Protein AF-0000000078825508 (afdb_homodimer)

Nearest PDB structures (foldseek):
  8xdj-assembly1_C  TM=9.439E-01  e=3.293E-08  Legionella pneumophila
  8xeh-assembly1_D  TM=9.319E-01  e=1.078E-07  Legionella pneumophila
  7bxo-assembly1_C  TM=8.044E-01  e=1.346E-03  Shewanella oneidensis MR-1
  7aer-assembly1_B  TM=7.945E-01  e=1.417E-03  Shewanella oneidensis MR-1
  6h2e-assembly1_P-2  TM=2.036E-01  e=2.138E+00  Aeromonas hydrophila subsp. hydrophila AL09-71

Structure (mmCIF, N/CA/C/O backbone):
data_AF-0000000078825508-model_v1
#
loop_
_entity.id
_entity.type
_entity.pdbx_description
1 polymer Nucleotidyltransferase
#
loop_
_atom_site.group_PDB
_atom_site.id
_atom_site.type_symbol
_atom_site.label_atom_id
_atom_site.label_alt_id
_atom_site.label_comp_id
_atom_site.label_asym_id
_atom_site.label_entity_id
_atom_site.label_seq_id
_atom_site.pdbx_PDB_ins_code
_atom_site.Cartn_x
_atom_site.Cartn_y
_atom_site.Cartn_z
_atom_site.occupancy
_atom_site.B_iso_or_equiv
_atom_site.auth_seq_id
_atom_site.auth_comp_id
_atom_site.auth_asym_id
_atom_site.auth_atom_id
_atom_site.pdbx_PDB_model_num
ATOM 1 N N . MET A 1 1 ? -8.156 -14.93 -24.047 1 60.56 1 MET A N 1
ATOM 2 C CA . MET A 1 1 ? -6.758 -15.312 -24.203 1 60.56 1 MET A CA 1
ATOM 3 C C . MET A 1 1 ? -5.84 -14.117 -23.969 1 60.56 1 MET A C 1
ATOM 5 O O . MET A 1 1 ? -4.887 -14.211 -23.188 1 60.56 1 MET A O 1
ATOM 9 N N . LYS A 1 2 ? -6.172 -12.938 -24.594 1 74.38 2 LYS A N 1
ATOM 10 C CA . LYS A 1 2 ? -5.297 -11.773 -24.656 1 74.38 2 LYS A CA 1
ATOM 11 C C . LYS A 1 2 ? -5.191 -11.094 -23.297 1 74.38 2 LYS A C 1
ATOM 13 O O . LYS A 1 2 ? -4.098 -10.742 -22.859 1 74.38 2 LYS A O 1
ATOM 18 N N . ARG A 1 3 ? -6.133 -11.227 -22.547 1 84.75 3 ARG A N 1
ATOM 19 C CA . ARG A 1 3 ? -6.164 -10.523 -21.266 1 84.75 3 ARG A CA 1
ATOM 20 C C . ARG A 1 3 ? -5.402 -11.297 -20.203 1 84.75 3 ARG A C 1
ATOM 22 O O . ARG A 1 3 ? -4.676 -10.703 -19.391 1 84.75 3 ARG A O 1
ATOM 29 N N . LEU A 1 4 ? -5.52 -12.531 -20.281 1 88.12 4 LEU A N 1
ATOM 30 C CA . LEU A 1 4 ? -4.828 -13.398 -19.328 1 88.12 4 LEU A CA 1
ATOM 31 C C . LEU A 1 4 ? -3.316 -13.32 -19.516 1 88.12 4 LEU A C 1
ATOM 33 O O . LEU A 1 4 ? -2.564 -13.242 -18.547 1 88.12 4 LEU A O 1
ATOM 37 N N . ASP A 1 5 ? -2.879 -13.289 -20.75 1 90.12 5 ASP A N 1
ATOM 38 C CA . ASP A 1 5 ? -1.454 -13.195 -21.062 1 90.12 5 ASP A CA 1
ATOM 39 C C . ASP A 1 5 ? -0.855 -11.914 -20.5 1 90.12 5 ASP A C 1
ATOM 41 O O . ASP A 1 5 ? 0.255 -11.922 -19.953 1 90.12 5 ASP A O 1
ATOM 45 N N . GLN A 1 6 ? -1.607 -10.891 -20.609 1 91.12 6 GLN A N 1
ATOM 46 C CA . GLN A 1 6 ? -1.149 -9.602 -20.094 1 91.12 6 GLN A CA 1
ATOM 47 C C . GLN A 1 6 ? -1.052 -9.633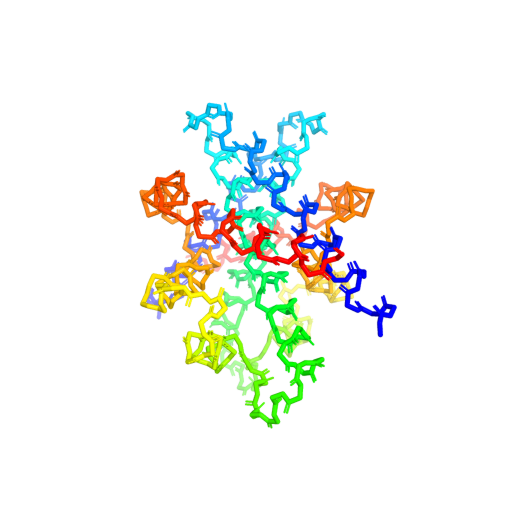 -18.578 1 91.12 6 GLN A C 1
ATOM 49 O O . GLN A 1 6 ? -0.094 -9.109 -18 1 91.12 6 GLN A O 1
ATOM 54 N N . ARG A 1 7 ? -2.037 -10.25 -17.969 1 91.5 7 ARG A N 1
ATOM 55 C CA . ARG A 1 7 ? -2.033 -10.336 -16.516 1 91.5 7 ARG A CA 1
ATOM 56 C C . ARG A 1 7 ? -0.894 -11.219 -16.016 1 91.5 7 ARG A C 1
ATOM 58 O O . ARG A 1 7 ? -0.29 -10.938 -14.984 1 91.5 7 ARG A O 1
ATOM 65 N N . ILE A 1 8 ? -0.636 -12.227 -16.812 1 94.38 8 ILE A N 1
ATOM 66 C CA . ILE A 1 8 ? 0.479 -13.102 -16.469 1 94.38 8 ILE A CA 1
ATOM 67 C C . ILE A 1 8 ? 1.793 -12.336 -16.562 1 94.38 8 ILE A C 1
ATOM 69 O O . ILE A 1 8 ? 2.65 -12.438 -15.688 1 94.38 8 ILE A O 1
ATOM 73 N N . TYR A 1 9 ? 1.856 -11.609 -17.562 1 92.81 9 TYR A N 1
ATOM 74 C CA . TYR A 1 9 ? 3.049 -10.789 -17.75 1 92.81 9 TYR A CA 1
ATOM 75 C C . TYR A 1 9 ? 3.217 -9.805 -16.594 1 92.81 9 TYR A C 1
ATOM 77 O O . TYR A 1 9 ? 4.316 -9.656 -16.047 1 92.81 9 TYR A O 1
ATOM 85 N N . ASP A 1 10 ? 2.174 -9.172 -16.188 1 91 10 ASP A N 1
ATOM 86 C CA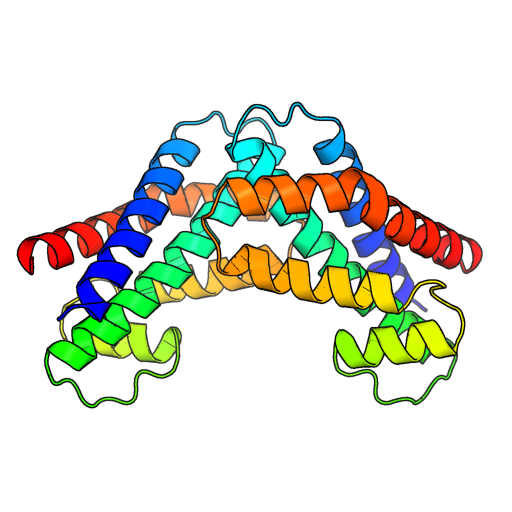 . ASP A 1 10 ? 2.217 -8.219 -15.086 1 91 10 ASP A CA 1
ATOM 87 C C . ASP A 1 10 ? 2.645 -8.906 -13.789 1 91 10 ASP A C 1
ATOM 89 O O . ASP A 1 10 ? 3.469 -8.367 -13.047 1 91 10 ASP A O 1
ATOM 93 N N . PHE A 1 11 ? 2.127 -10.023 -13.57 1 95.12 11 PHE A N 1
ATOM 94 C CA . PHE A 1 11 ? 2.463 -10.773 -12.367 1 95.12 11 PHE A CA 1
ATOM 95 C C . PHE A 1 11 ? 3.926 -11.195 -12.383 1 95.12 11 PHE A C 1
ATOM 97 O O . PHE A 1 11 ? 4.648 -11 -11.406 1 95.12 11 PHE A O 1
ATOM 104 N N . THR A 1 12 ? 4.348 -11.711 -13.492 1 95.31 12 THR A N 1
ATOM 105 C CA . THR A 1 12 ? 5.715 -12.203 -13.586 1 95.31 12 THR A CA 1
ATOM 106 C C . THR A 1 12 ? 6.719 -11.062 -13.469 1 95.31 12 THR A C 1
ATOM 108 O O . THR A 1 12 ? 7.793 -11.234 -12.891 1 95.31 12 THR A O 1
ATOM 111 N N . ASN A 1 13 ? 6.359 -10.008 -14.047 1 93.44 13 ASN A N 1
ATOM 112 C CA . ASN A 1 13 ? 7.215 -8.836 -13.906 1 93.44 13 ASN A CA 1
ATOM 113 C C . ASN A 1 13 ? 7.289 -8.375 -12.453 1 93.44 13 ASN A C 1
ATOM 115 O O . ASN A 1 13 ? 8.375 -8.055 -11.953 1 93.44 13 ASN A O 1
ATOM 119 N N . ALA A 1 14 ? 6.168 -8.281 -11.805 1 94.5 14 ALA A N 1
ATOM 120 C CA . ALA A 1 14 ? 6.125 -7.906 -10.391 1 94.5 14 ALA A CA 1
ATOM 121 C C . ALA A 1 14 ? 6.953 -8.875 -9.547 1 94.5 14 ALA A C 1
ATOM 123 O O . ALA A 1 14 ? 7.707 -8.445 -8.672 1 94.5 14 ALA A O 1
ATOM 124 N N . LEU A 1 15 ? 6.812 -10.117 -9.859 1 96.88 15 LEU A N 1
ATOM 125 C CA . LEU A 1 15 ? 7.531 -11.148 -9.125 1 96.88 15 LEU A CA 1
ATOM 126 C C . LEU A 1 15 ? 9.039 -11.008 -9.32 1 96.88 15 LEU A C 1
ATOM 128 O O . LEU A 1 15 ? 9.812 -11.156 -8.375 1 96.88 15 LEU A O 1
ATOM 132 N N . SER A 1 16 ? 9.438 -10.742 -10.531 1 96.19 16 SER A N 1
ATOM 133 C CA . SER A 1 16 ? 10.852 -10.562 -10.828 1 96.19 16 SER A CA 1
ATOM 134 C C . SER A 1 16 ? 11.438 -9.398 -10.031 1 96.19 16 SER A C 1
ATOM 136 O O . SER A 1 16 ? 12.539 -9.508 -9.492 1 96.19 16 SER A O 1
ATOM 138 N N . ARG A 1 17 ? 10.719 -8.383 -9.914 1 93.81 17 ARG A N 1
ATOM 139 C CA . ARG A 1 17 ? 11.172 -7.211 -9.164 1 93.81 17 ARG A CA 1
ATOM 140 C C . ARG A 1 17 ? 11.25 -7.512 -7.676 1 93.81 17 ARG A C 1
ATOM 142 O O . ARG A 1 17 ? 12.133 -7.008 -6.98 1 93.81 17 ARG A O 1
ATOM 149 N N . LEU A 1 18 ? 10.312 -8.273 -7.207 1 96.44 18 LEU A N 1
ATOM 150 C CA . LEU A 1 18 ? 10.352 -8.68 -5.805 1 96.44 18 LEU A CA 1
ATOM 151 C C . LEU A 1 18 ? 11.57 -9.547 -5.523 1 96.44 18 LEU A C 1
ATOM 153 O O . LEU A 1 18 ? 12.258 -9.344 -4.52 1 96.44 18 LEU A O 1
ATOM 157 N N . ARG A 1 19 ? 11.82 -10.461 -6.441 1 97.25 19 ARG A N 1
ATOM 158 C CA . ARG A 1 19 ? 12.992 -11.32 -6.297 1 97.25 19 ARG A CA 1
ATOM 159 C C . ARG A 1 19 ? 14.273 -10.484 -6.23 1 97.25 19 ARG A C 1
ATOM 161 O O . ARG A 1 19 ? 15.141 -10.742 -5.398 1 97.25 19 ARG A O 1
ATOM 168 N N . GLU A 1 20 ? 14.328 -9.516 -7.062 1 95.31 20 GLU A N 1
ATOM 169 C CA . GLU A 1 20 ? 15.477 -8.617 -7.082 1 95.31 20 GLU A CA 1
ATOM 170 C C . GLU A 1 20 ? 15.625 -7.879 -5.75 1 95.31 20 GLU A C 1
ATOM 172 O O . GLU A 1 20 ? 16.734 -7.738 -5.234 1 95.31 20 GLU A O 1
ATOM 177 N N . ALA A 1 21 ? 14.578 -7.418 -5.246 1 94.94 21 ALA A N 1
ATOM 178 C CA . ALA A 1 21 ? 14.578 -6.66 -3.996 1 94.94 21 ALA A CA 1
ATOM 179 C C . ALA A 1 21 ? 15.039 -7.531 -2.83 1 94.94 21 ALA A C 1
ATOM 181 O O . ALA A 1 21 ? 15.727 -7.051 -1.924 1 94.94 21 ALA A O 1
ATOM 182 N N . LEU A 1 22 ? 14.672 -8.773 -2.855 1 96.06 22 LEU A N 1
ATOM 183 C CA . LEU A 1 22 ? 14.969 -9.672 -1.748 1 96.06 22 LEU A CA 1
ATOM 184 C C . LEU A 1 22 ? 16.453 -10.023 -1.715 1 96.06 22 LEU A C 1
ATOM 186 O O . LEU A 1 22 ? 16.938 -10.555 -0.718 1 96.06 22 LEU A O 1
ATOM 190 N N . GLU A 1 23 ? 17.156 -9.688 -2.766 1 93.94 23 GLU A N 1
ATOM 191 C CA . GLU A 1 23 ? 18.594 -9.938 -2.824 1 93.94 23 GLU A CA 1
ATOM 192 C C . GLU A 1 23 ? 19.375 -8.789 -2.191 1 93.94 23 GLU A C 1
ATOM 194 O O . GLU A 1 23 ? 20.578 -8.898 -1.963 1 93.94 23 GLU A O 1
ATOM 199 N N . LYS A 1 24 ? 18.672 -7.719 -1.929 1 89.94 24 LYS A N 1
ATOM 200 C CA . LYS A 1 24 ? 19.344 -6.547 -1.369 1 89.94 24 LYS A CA 1
ATOM 201 C C . LYS A 1 24 ? 19.562 -6.703 0.133 1 89.94 24 LYS A C 1
ATOM 203 O O . LYS A 1 24 ? 18.969 -7.586 0.763 1 89.94 24 LYS A O 1
ATOM 208 N N . ASP A 1 25 ? 20.453 -5.801 0.638 1 83.94 25 ASP A N 1
ATOM 209 C CA . ASP A 1 25 ? 20.75 -5.793 2.068 1 83.94 25 ASP A CA 1
ATOM 210 C C . ASP A 1 25 ? 19.625 -5.105 2.852 1 83.94 25 ASP A C 1
ATOM 212 O O . ASP A 1 25 ? 19.344 -3.926 2.633 1 83.94 25 ASP A O 1
ATOM 216 N N . ILE A 1 26 ? 19.141 -5.863 3.775 1 81.19 26 ILE A N 1
ATOM 217 C CA . ILE A 1 26 ? 17.984 -5.375 4.52 1 81.19 26 ILE A CA 1
ATOM 218 C C . ILE A 1 26 ? 18.453 -4.633 5.77 1 81.19 26 ILE A C 1
ATOM 220 O O . ILE A 1 26 ? 17.75 -4.629 6.789 1 81.19 26 ILE A O 1
ATOM 224 N N . THR A 1 27 ? 19.578 -4.035 5.66 1 82.19 27 THR A N 1
ATOM 225 C CA . THR A 1 27 ? 20.094 -3.277 6.797 1 82.19 27 THR A CA 1
ATOM 226 C C . THR A 1 27 ? 19.531 -1.859 6.793 1 82.19 27 THR A C 1
ATOM 228 O O . THR A 1 27 ? 19.453 -1.212 7.84 1 82.19 27 THR A O 1
ATOM 231 N N . ASP A 1 28 ? 19.125 -1.438 5.602 1 84.5 28 ASP A N 1
ATOM 232 C CA . ASP A 1 28 ? 18.531 -0.113 5.469 1 84.5 28 ASP A CA 1
ATOM 233 C C . ASP A 1 28 ? 17 -0.191 5.504 1 84.5 28 ASP A C 1
ATOM 235 O O . ASP A 1 28 ? 16.391 -0.918 4.715 1 84.5 28 ASP A O 1
ATOM 239 N N . ASP A 1 29 ? 16.469 0.62 6.309 1 89.88 29 ASP A N 1
ATOM 240 C CA . ASP A 1 29 ? 15.031 0.575 6.539 1 89.88 29 ASP A CA 1
ATOM 241 C C . ASP A 1 29 ? 14.258 0.922 5.266 1 89.88 29 ASP A C 1
ATOM 243 O O . ASP A 1 29 ? 13.156 0.417 5.043 1 89.88 29 ASP A O 1
ATOM 247 N N . ILE A 1 30 ? 14.883 1.734 4.43 1 91.69 30 ILE A N 1
ATOM 248 C CA . ILE A 1 30 ? 14.195 2.125 3.207 1 91.69 30 ILE A CA 1
ATOM 249 C C . ILE A 1 30 ? 14.094 0.928 2.266 1 91.69 30 ILE A C 1
ATOM 251 O O . ILE A 1 30 ? 13.133 0.812 1.499 1 91.69 30 ILE A O 1
ATOM 255 N N . ILE A 1 31 ? 15.086 0.062 2.346 1 93.06 31 ILE A N 1
ATOM 256 C CA . ILE A 1 31 ? 15.062 -1.146 1.526 1 93.06 31 ILE A CA 1
ATOM 257 C C . ILE A 1 31 ? 13.93 -2.062 1.992 1 93.06 31 ILE A C 1
ATOM 259 O O . ILE A 1 31 ? 13.234 -2.662 1.173 1 93.06 31 ILE A O 1
ATOM 263 N N . ILE A 1 32 ? 13.742 -2.076 3.309 1 93.69 32 ILE A N 1
ATOM 264 C CA . ILE A 1 32 ? 12.648 -2.85 3.881 1 93.69 32 ILE A CA 1
ATOM 265 C C . ILE A 1 32 ? 11.312 -2.334 3.34 1 93.69 32 ILE A C 1
ATOM 267 O O . ILE A 1 32 ? 10.477 -3.117 2.881 1 93.69 32 ILE A O 1
ATOM 271 N N . ASP A 1 33 ? 11.203 -1.072 3.303 1 93.5 33 ASP A N 1
ATOM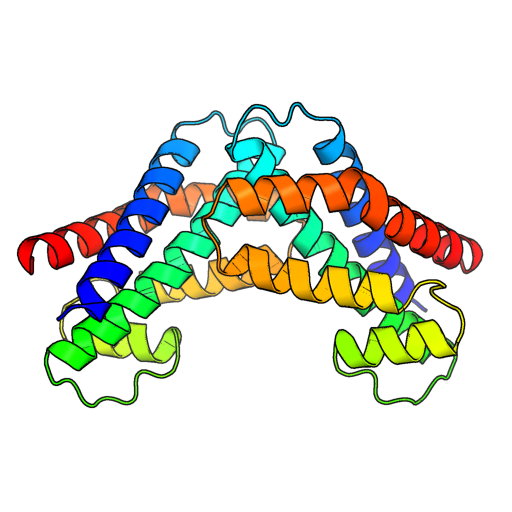 272 C CA . ASP A 1 33 ? 9.977 -0.461 2.797 1 93.5 33 ASP A CA 1
ATOM 273 C C . ASP A 1 33 ? 9.789 -0.755 1.31 1 93.5 33 ASP A C 1
ATOM 275 O O . ASP A 1 33 ? 8.672 -0.971 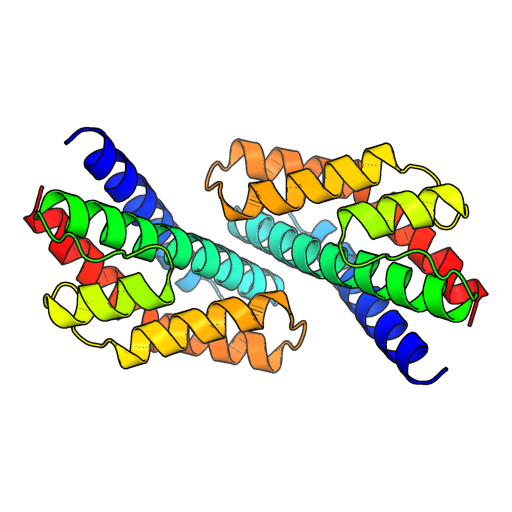0.852 1 93.5 33 ASP A O 1
ATOM 279 N N . GLY A 1 34 ? 10.898 -0.713 0.64 1 93.38 34 GLY A N 1
ATOM 280 C CA . GLY A 1 34 ? 10.844 -1.037 -0.776 1 93.38 34 GLY A CA 1
ATOM 281 C C . GLY A 1 34 ? 10.406 -2.465 -1.044 1 93.38 34 GLY A C 1
ATOM 282 O O . GLY A 1 34 ? 9.617 -2.717 -1.957 1 93.38 34 GLY A O 1
ATOM 283 N N . ILE A 1 35 ? 10.922 -3.367 -0.252 1 95.06 35 ILE A N 1
ATOM 284 C CA . ILE A 1 35 ? 10.547 -4.77 -0.386 1 95.06 35 ILE A CA 1
ATOM 285 C C . ILE A 1 35 ? 9.062 -4.941 -0.103 1 95.06 35 ILE A C 1
ATOM 287 O O . ILE A 1 35 ? 8.359 -5.648 -0.832 1 95.06 35 ILE A O 1
ATOM 291 N N . ILE A 1 36 ? 8.609 -4.305 0.889 1 93.75 36 ILE A N 1
ATOM 292 C CA . ILE A 1 36 ? 7.199 -4.387 1.257 1 93.75 36 ILE A CA 1
ATOM 293 C C . ILE A 1 36 ? 6.336 -3.848 0.118 1 93.75 36 ILE A C 1
ATOM 295 O O . ILE A 1 36 ? 5.328 -4.457 -0.249 1 93.75 36 ILE A O 1
ATOM 299 N N . GLN A 1 37 ? 6.723 -2.795 -0.482 1 92.69 37 GLN A N 1
ATOM 300 C CA . GLN A 1 37 ? 5.988 -2.227 -1.606 1 92.69 37 GLN A CA 1
ATOM 301 C C . GLN A 1 37 ? 5.906 -3.213 -2.768 1 92.69 37 GLN A C 1
ATOM 303 O O . GLN A 1 37 ? 4.84 -3.414 -3.348 1 92.69 37 GLN A O 1
ATOM 308 N N . ARG A 1 38 ? 6.973 -3.814 -3.09 1 94.31 38 ARG A N 1
ATOM 309 C CA . ARG A 1 38 ? 7 -4.789 -4.176 1 94.31 38 ARG A CA 1
ATOM 310 C C . ARG A 1 38 ? 6.16 -6.012 -3.836 1 94.31 38 ARG A C 1
ATOM 312 O O . ARG A 1 38 ? 5.516 -6.594 -4.715 1 94.31 38 ARG A O 1
ATOM 319 N N . PHE A 1 39 ? 6.238 -6.359 -2.6 1 95.5 39 PHE A N 1
ATOM 320 C CA . PHE A 1 39 ? 5.414 -7.469 -2.143 1 95.5 39 PHE A CA 1
ATOM 321 C C . PHE A 1 39 ? 3.932 -7.156 -2.32 1 95.5 39 PHE A C 1
ATOM 323 O O . PHE A 1 39 ? 3.172 -7.988 -2.824 1 95.5 39 PHE A O 1
ATOM 330 N N . GLU A 1 40 ? 3.551 -6.004 -1.898 1 93.12 40 GLU A N 1
ATOM 331 C CA . GLU A 1 40 ? 2.152 -5.605 -2.033 1 93.12 40 GLU A CA 1
ATOM 332 C C . GLU A 1 40 ? 1.7 -5.668 -3.49 1 93.12 40 GLU A C 1
ATOM 334 O O . GLU A 1 40 ? 0.625 -6.191 -3.789 1 93.12 40 GLU A O 1
ATOM 339 N N . PHE A 1 41 ? 2.504 -5.16 -4.348 1 92.88 41 PHE A N 1
ATOM 340 C CA . PHE A 1 41 ? 2.193 -5.164 -5.773 1 92.88 41 PHE A CA 1
ATOM 341 C C . PHE A 1 41 ? 2.109 -6.59 -6.305 1 92.88 41 PHE A C 1
ATOM 343 O O . PHE A 1 41 ? 1.209 -6.918 -7.082 1 92.88 41 PHE A O 1
ATOM 350 N N . THR A 1 42 ? 3.051 -7.379 -5.945 1 95.81 42 THR A N 1
ATOM 351 C CA . THR A 1 42 ? 3.1 -8.758 -6.422 1 95.81 42 THR A CA 1
ATOM 352 C C . THR A 1 42 ? 1.865 -9.531 -5.969 1 95.81 42 THR A C 1
ATOM 354 O O . THR A 1 42 ? 1.266 -10.266 -6.754 1 95.81 42 THR A O 1
ATOM 357 N N . PHE A 1 43 ? 1.509 -9.305 -4.699 1 96.12 43 PHE A N 1
ATOM 358 C CA . PHE A 1 43 ? 0.314 -9.969 -4.188 1 96.12 43 PHE A CA 1
ATOM 359 C C . PHE A 1 43 ? -0.918 -9.539 -4.977 1 96.12 43 PHE A C 1
ATOM 361 O O . PHE A 1 43 ? -1.741 -10.375 -5.352 1 96.12 43 PHE A O 1
ATOM 368 N N . GLU A 1 44 ? -1.021 -8.273 -5.238 1 93.31 44 GLU A N 1
ATOM 369 C CA . GLU A 1 44 ? -2.15 -7.742 -5.992 1 93.31 44 GLU A CA 1
ATOM 370 C C . GLU A 1 44 ? -2.244 -8.383 -7.375 1 93.31 44 GLU A C 1
ATOM 372 O O . GLU A 1 44 ? -3.326 -8.781 -7.809 1 93.31 44 GLU A O 1
ATOM 377 N N . GLN A 1 45 ? -1.171 -8.484 -8.016 1 94 45 GLN A N 1
ATOM 378 C CA . GLN A 1 45 ? -1.156 -9.078 -9.344 1 94 45 GLN A CA 1
ATOM 379 C C . GLN A 1 45 ? -1.416 -10.578 -9.281 1 94 45 GLN A C 1
ATOM 381 O O . GLN A 1 45 ? -2.037 -11.148 -10.188 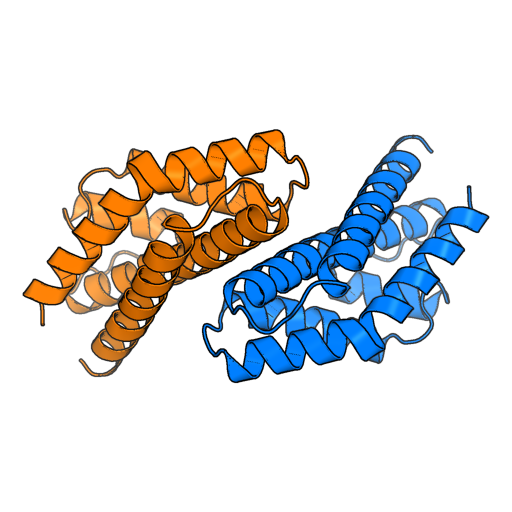1 94 45 GLN A O 1
ATOM 386 N N . SER A 1 46 ? -0.957 -11.188 -8.219 1 96.5 46 SER A N 1
ATOM 387 C CA . SER A 1 46 ? -1.066 -12.641 -8.125 1 96.5 46 SER A CA 1
ATOM 388 C C . SER A 1 46 ? -2.521 -13.078 -8 1 96.5 46 SER A C 1
ATOM 390 O O . SER A 1 46 ? -2.959 -14.008 -8.688 1 96.5 46 SER A O 1
ATOM 392 N N . TRP A 1 47 ? -3.283 -12.414 -7.113 1 95.44 47 TRP A N 1
ATOM 393 C CA . TRP A 1 47 ? -4.664 -12.875 -6.977 1 95.44 47 TRP A CA 1
ATOM 394 C C . TRP A 1 47 ? -5.488 -12.484 -8.203 1 95.44 47 TRP A C 1
ATOM 396 O O . TRP A 1 47 ? -6.43 -13.188 -8.57 1 95.44 47 TRP A O 1
ATOM 406 N N . LYS A 1 48 ? -5.141 -11.406 -8.867 1 93.69 48 LYS A N 1
ATOM 407 C CA . LYS A 1 48 ? -5.848 -10.992 -10.078 1 93.69 48 LYS A CA 1
ATOM 408 C C . LYS A 1 48 ? -5.613 -11.984 -11.219 1 93.69 48 LYS A C 1
ATOM 410 O O . LYS A 1 48 ? -6.539 -12.312 -11.961 1 93.69 48 LYS A O 1
ATOM 415 N N . VAL A 1 49 ? -4.375 -12.383 -11.352 1 94.69 49 VAL A N 1
ATOM 416 C CA . VAL A 1 49 ? -4.09 -13.359 -12.398 1 94.69 49 VAL A CA 1
ATOM 417 C C . VAL A 1 49 ? -4.766 -14.688 -12.07 1 94.69 49 VAL A C 1
ATOM 419 O O . VAL A 1 49 ? -5.273 -15.375 -12.961 1 94.69 49 VAL A O 1
ATOM 422 N N . MET A 1 50 ? -4.758 -15.094 -10.781 1 95.25 50 MET A N 1
ATOM 423 C CA . MET A 1 50 ? -5.461 -16.312 -10.375 1 95.25 50 MET A CA 1
ATOM 424 C C . MET A 1 50 ? -6.934 -16.234 -10.766 1 95.25 50 MET A C 1
ATOM 426 O O . MET A 1 50 ? -7.488 -17.203 -11.289 1 95.25 50 MET A O 1
ATOM 430 N N . LYS A 1 51 ? -7.504 -15.094 -10.43 1 94.06 51 LYS A N 1
ATOM 431 C CA . LYS A 1 51 ? -8.914 -14.898 -10.734 1 94.06 51 LYS A CA 1
ATOM 432 C C . LYS A 1 51 ? -9.188 -15.07 -12.227 1 94.06 51 LYS A C 1
ATOM 434 O O . LYS A 1 51 ? -10.109 -15.789 -12.617 1 94.06 51 LYS A O 1
ATOM 439 N N . LEU A 1 52 ? -8.438 -14.398 -13.031 1 92.38 52 LEU A N 1
ATOM 440 C CA . LEU A 1 52 ? -8.617 -14.461 -14.477 1 92.38 52 LEU A CA 1
ATOM 441 C C . LEU A 1 52 ? -8.375 -15.875 -14.984 1 92.38 52 LEU A C 1
ATOM 443 O O . LEU A 1 52 ? -9.062 -16.344 -15.898 1 92.38 52 LEU A O 1
ATOM 447 N N . TYR A 1 53 ? -7.316 -16.5 -14.508 1 93 53 TYR A N 1
ATOM 448 C CA . TYR A 1 53 ? -7.004 -17.875 -14.883 1 93 53 TYR A CA 1
ATOM 449 C C . TYR A 1 53 ? -8.18 -18.797 -14.586 1 93 53 TYR A C 1
ATOM 451 O O . TYR A 1 53 ? -8.555 -19.625 -15.422 1 93 53 TYR A O 1
ATOM 459 N N . LEU A 1 54 ? -8.75 -18.672 -13.406 1 93.44 54 LEU A N 1
ATOM 460 C CA . LEU A 1 54 ? -9.891 -19.484 -13 1 93.44 54 LEU A CA 1
ATOM 461 C C . LEU A 1 54 ? -11.078 -19.266 -13.93 1 93.44 54 LEU A C 1
ATOM 463 O O . LEU A 1 54 ? -11.742 -20.219 -14.344 1 93.44 54 LEU A O 1
ATOM 467 N N . GLU A 1 55 ? -11.32 -18.016 -14.219 1 91 55 GLU A N 1
ATOM 468 C CA . GLU A 1 55 ? -12.391 -17.688 -15.156 1 91 55 GLU A CA 1
ATOM 469 C C . GLU A 1 55 ? -12.164 -18.344 -16.5 1 91 55 GLU A C 1
ATOM 471 O O . GLU A 1 55 ? -13.102 -18.859 -17.125 1 91 55 GLU A O 1
ATOM 476 N N . ASP A 1 56 ? -10.961 -18.266 -16.922 1 89.19 56 ASP A N 1
ATOM 477 C CA . ASP A 1 56 ? -10.578 -18.859 -18.203 1 89.19 56 ASP A CA 1
ATOM 478 C C . ASP A 1 56 ? -10.789 -20.375 -18.188 1 89.19 56 ASP A C 1
ATOM 480 O O . ASP A 1 56 ? -11.047 -20.984 -19.234 1 89.19 56 ASP A O 1
ATOM 484 N N . GLN A 1 57 ? -10.672 -20.969 -17.078 1 89.12 57 GLN A N 1
ATOM 485 C CA . GLN A 1 57 ? -10.844 -22.406 -16.938 1 89.12 57 GLN A CA 1
ATOM 486 C C . GLN A 1 57 ? -12.312 -22.766 -16.734 1 89.12 57 GLN A C 1
ATOM 488 O O . GLN A 1 57 ? -12.648 -23.938 -16.562 1 89.12 57 GLN A O 1
ATOM 493 N N . GLY A 1 58 ? -13.148 -21.766 -16.688 1 89.19 58 GLY A N 1
ATOM 494 C CA . GLY A 1 58 ? -14.578 -22.016 -16.641 1 89.19 58 GLY A CA 1
ATOM 495 C C . GLY A 1 58 ? -15.109 -22.094 -15.219 1 89.19 58 GLY A C 1
ATOM 496 O O . GLY A 1 58 ? -16.219 -22.594 -14.992 1 89.19 58 GLY A O 1
ATOM 497 N N . VAL A 1 59 ? -14.219 -21.734 -14.312 1 86.19 59 VAL A N 1
ATOM 498 C CA . VAL A 1 59 ? -14.672 -21.719 -12.922 1 86.19 59 VAL A CA 1
ATOM 499 C C . VAL A 1 59 ? -15.523 -20.484 -12.672 1 86.19 59 VAL A C 1
ATOM 501 O O . VAL A 1 59 ? -15.07 -19.344 -12.852 1 86.19 59 VAL A O 1
ATOM 504 N N . LEU A 1 60 ? -16.875 -20.672 -12.453 1 71.19 60 LEU A N 1
ATOM 505 C CA . LEU A 1 60 ? -17.875 -19.625 -12.328 1 71.19 60 LEU A CA 1
ATOM 506 C C . LEU A 1 60 ? -17.953 -19.125 -10.898 1 71.19 60 LEU A C 1
ATOM 508 O O . LEU A 1 60 ? -18.797 -18.266 -10.586 1 71.19 60 LEU A O 1
ATOM 512 N N . ASP A 1 61 ? -17.125 -19.594 -10.117 1 64.69 61 ASP A N 1
ATOM 513 C CA . ASP A 1 61 ? -17.234 -19.172 -8.719 1 64.69 61 ASP A CA 1
ATOM 514 C C . ASP A 1 61 ? -16.953 -17.688 -8.57 1 64.69 61 ASP A C 1
ATOM 516 O O . ASP A 1 61 ? -16.141 -17.125 -9.32 1 64.69 61 ASP A O 1
ATOM 520 N N . GLU A 1 62 ? -17.812 -17.094 -7.801 1 68.62 62 GLU A N 1
ATOM 521 C CA . GLU A 1 62 ? -17.781 -15.633 -7.727 1 68.62 62 GLU A CA 1
ATOM 522 C C . GLU A 1 62 ? -16.531 -15.148 -7 1 68.62 62 GLU A C 1
ATOM 524 O O . GLU A 1 62 ? -16.516 -15.047 -5.77 1 68.62 62 GLU A O 1
ATOM 529 N N . ALA A 1 63 ? -15.352 -15.391 -7.605 1 73.06 63 ALA A N 1
ATOM 530 C CA . ALA A 1 63 ? -14.117 -14.781 -7.117 1 73.06 63 ALA A CA 1
ATOM 531 C C . ALA A 1 63 ? -14.078 -13.289 -7.422 1 73.06 63 ALA A C 1
ATOM 533 O O . ALA A 1 63 ? -13.703 -12.883 -8.523 1 73.06 63 ALA A O 1
ATOM 534 N N . LEU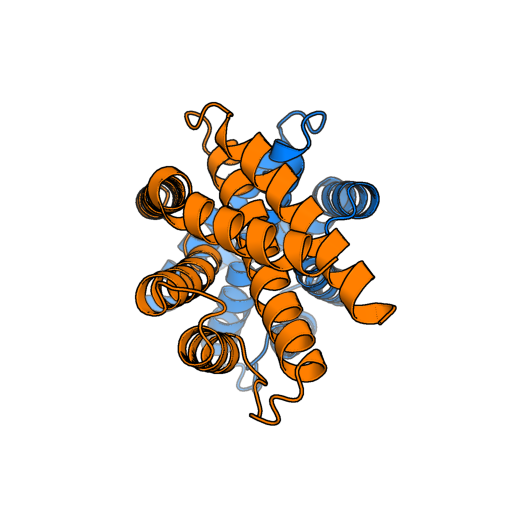 A 1 64 ? -14.539 -12.578 -6.383 1 81.56 64 LEU A N 1
ATOM 535 C CA . LEU A 1 64 ? -14.641 -11.141 -6.594 1 81.56 64 LEU A CA 1
ATOM 536 C C . LEU A 1 64 ? -13.625 -10.398 -5.73 1 81.56 64 LEU A C 1
ATOM 538 O O . LEU A 1 64 ? -13.312 -9.234 -5.996 1 81.56 64 LEU A O 1
ATOM 542 N N . SER A 1 65 ? -13.062 -11.234 -4.762 1 93.38 65 SER A N 1
ATOM 543 C CA . SER A 1 65 ? -12.125 -10.633 -3.816 1 93.38 65 SER A CA 1
ATOM 544 C C . SER A 1 65 ? -10.883 -11.508 -3.643 1 93.38 65 SER A C 1
ATOM 546 O O . SER A 1 65 ? -10.883 -12.68 -4.012 1 93.38 65 SER A O 1
ATOM 548 N N . PRO A 1 66 ? -9.828 -10.836 -3.127 1 95.44 66 PRO A N 1
ATOM 549 C CA . PRO A 1 66 ? -8.633 -11.633 -2.885 1 95.44 66 PRO A CA 1
ATOM 550 C C . PRO A 1 66 ? -8.906 -12.875 -2.041 1 95.44 66 PRO A C 1
ATOM 552 O O . PRO A 1 66 ? -8.477 -13.977 -2.393 1 95.44 66 PRO A O 1
ATOM 555 N N . ARG A 1 67 ? -9.641 -12.68 -1.06 1 95.38 67 ARG A N 1
ATOM 556 C CA . ARG A 1 67 ? -9.922 -13.781 -0.147 1 95.38 67 ARG A CA 1
ATOM 557 C C . ARG A 1 67 ? -10.688 -14.898 -0.852 1 95.38 67 ARG A C 1
ATOM 559 O O . ARG A 1 67 ? -10.32 -16.078 -0.75 1 95.38 67 ARG A O 1
ATOM 566 N N . SER A 1 68 ? -11.766 -14.531 -1.526 1 95.5 68 SER A N 1
ATOM 567 C CA . SER A 1 68 ? -12.57 -15.531 -2.229 1 95.5 68 SER A CA 1
ATOM 568 C C . SER A 1 68 ? -11.766 -16.203 -3.34 1 95.5 68 SER A C 1
ATOM 570 O O . SER A 1 68 ? -11.906 -17.406 -3.57 1 95.5 68 SER A O 1
ATOM 572 N N . THR A 1 69 ? -10.953 -15.453 -4.004 1 96.56 69 THR A N 1
ATOM 573 C CA . THR A 1 69 ? -10.125 -15.984 -5.082 1 96.56 69 THR A CA 1
ATOM 574 C C . THR A 1 69 ? -9.133 -17.016 -4.547 1 96.56 69 THR A C 1
ATOM 576 O O . THR A 1 69 ? -8.93 -18.062 -5.164 1 96.56 69 THR A O 1
ATOM 579 N N . ILE A 1 70 ? -8.547 -16.719 -3.408 1 96.88 70 ILE A N 1
ATOM 580 C CA . ILE A 1 70 ? -7.59 -17.641 -2.787 1 96.88 70 ILE A CA 1
ATOM 581 C C . ILE A 1 70 ? -8.281 -18.953 -2.443 1 96.88 70 ILE A C 1
ATOM 583 O O . ILE A 1 70 ? -7.746 -20.031 -2.709 1 96.88 70 ILE A O 1
ATOM 587 N N . LYS A 1 71 ? -9.422 -18.828 -1.916 1 95.81 71 LYS A N 1
ATOM 588 C CA . LYS A 1 71 ? -10.172 -20.016 -1.539 1 95.81 71 LYS A CA 1
ATOM 589 C C . LYS A 1 71 ? -10.469 -20.891 -2.758 1 95.81 71 LYS A C 1
ATOM 591 O O . LYS A 1 71 ? -10.273 -22.109 -2.723 1 95.81 71 LYS A O 1
ATOM 596 N N . VAL A 1 72 ? -10.961 -20.266 -3.768 1 95.81 72 VAL A N 1
ATOM 597 C CA . VAL A 1 72 ? -11.312 -20.984 -4.984 1 95.81 72 VAL A CA 1
ATOM 598 C C . VAL A 1 72 ? -10.055 -21.562 -5.629 1 95.81 72 VAL A C 1
ATOM 600 O O . VAL A 1 72 ? -10.062 -22.703 -6.109 1 95.81 72 VAL A O 1
ATOM 603 N N . ALA A 1 73 ? -9.008 -20.797 -5.66 1 96.31 73 ALA A N 1
ATOM 604 C CA . ALA A 1 73 ? -7.75 -21.25 -6.246 1 96.31 73 ALA A CA 1
ATOM 605 C C . ALA A 1 73 ? -7.211 -22.484 -5.516 1 96.31 73 ALA A C 1
ATOM 607 O O . ALA A 1 73 ? -6.66 -23.391 -6.137 1 96.31 73 ALA A O 1
ATOM 608 N N . PHE A 1 74 ? -7.34 -22.469 -4.203 1 96.12 74 PHE A N 1
ATOM 609 C CA . PHE A 1 74 ? -6.93 -23.609 -3.41 1 96.12 74 PHE A CA 1
ATOM 610 C C . PHE A 1 74 ? -7.785 -24.828 -3.746 1 96.12 74 PHE A C 1
ATOM 612 O O . PHE A 1 74 ? -7.266 -25.938 -3.926 1 96.12 74 PHE A O 1
ATOM 619 N N . LYS A 1 75 ? -9.047 -24.562 -3.828 1 94.31 75 LYS A N 1
ATOM 620 C CA . LYS A 1 75 ? -9.992 -25.625 -4.133 1 94.31 75 LYS A CA 1
ATOM 621 C C . LYS A 1 75 ? -9.664 -26.297 -5.465 1 94.31 75 LYS A C 1
ATOM 623 O O . LYS A 1 75 ? -9.789 -27.516 -5.602 1 94.31 75 LYS A O 1
ATOM 628 N N . HIS A 1 76 ? -9.219 -25.578 -6.418 1 93.81 76 HIS A N 1
ATOM 629 C CA . HIS A 1 76 ? -8.961 -26.094 -7.762 1 93.81 76 HIS A CA 1
ATOM 630 C C . HIS A 1 76 ? -7.488 -26.422 -7.961 1 93.81 76 HIS A C 1
ATOM 632 O O . HIS A 1 76 ? -7.035 -26.609 -9.094 1 93.81 76 HIS A O 1
ATOM 638 N N . LYS A 1 77 ? -6.723 -26.297 -6.918 1 94 77 LYS A N 1
ATOM 639 C CA . LYS A 1 77 ? -5.348 -26.781 -6.855 1 94 77 LYS A CA 1
ATOM 640 C C . LYS A 1 77 ? -4.418 -25.922 -7.699 1 94 77 LYS A C 1
ATOM 642 O O . LYS A 1 77 ? -3.457 -26.422 -8.289 1 94 77 LYS A O 1
ATOM 647 N N . ILE A 1 78 ? -4.848 -24.703 -7.844 1 93.88 78 ILE A N 1
ATOM 648 C CA . ILE A 1 78 ? -3.969 -23.734 -8.469 1 93.88 78 ILE A CA 1
ATOM 649 C C . ILE A 1 78 ? -2.844 -23.359 -7.512 1 93.88 78 ILE A C 1
ATOM 651 O O . ILE A 1 78 ? -1.703 -23.141 -7.934 1 93.88 78 ILE A O 1
ATOM 655 N N . ILE A 1 79 ? -3.246 -23.234 -6.289 1 96.62 79 ILE A N 1
ATOM 656 C CA . ILE A 1 79 ? -2.275 -23.078 -5.215 1 96.62 79 ILE A CA 1
ATOM 657 C C . ILE A 1 79 ? -2.408 -24.219 -4.219 1 96.62 79 ILE A C 1
ATOM 659 O O . ILE A 1 79 ? -3.482 -24.812 -4.078 1 96.62 79 ILE A O 1
ATOM 663 N N . SER A 1 80 ? -1.37 -24.5 -3.555 1 95.44 80 SER A N 1
ATOM 664 C CA . SER A 1 80 ? -1.358 -25.688 -2.711 1 95.44 80 SER A CA 1
ATOM 665 C C . SER A 1 80 ? -1.477 -25.312 -1.236 1 95.44 80 SER A C 1
ATOM 667 O O . SER A 1 80 ? -1.868 -26.156 -0.414 1 95.44 80 SER A O 1
ATOM 669 N N . ASN A 1 81 ? -1.125 -24.125 -0.853 1 97.19 81 ASN A N 1
ATOM 670 C CA . ASN A 1 81 ? -1.145 -23.703 0.544 1 97.19 81 ASN A CA 1
ATOM 671 C C . ASN A 1 81 ? -2.078 -22.531 0.762 1 97.19 81 ASN A C 1
ATOM 673 O O . ASN A 1 81 ? -1.62 -21.391 0.932 1 97.19 81 ASN A O 1
ATOM 677 N N . GLY A 1 82 ? -3.363 -22.828 0.814 1 96.31 82 GLY A N 1
ATOM 678 C CA . GLY A 1 82 ? -4.363 -21.781 0.985 1 96.31 82 GLY A CA 1
ATOM 679 C C . GLY A 1 82 ? -4.156 -20.953 2.238 1 96.31 82 GLY A C 1
ATOM 680 O O . GLY A 1 82 ? -4.309 -19.734 2.213 1 96.31 82 GLY A O 1
ATOM 681 N N . ASP A 1 83 ? -3.785 -21.609 3.307 1 97.5 83 ASP A N 1
ATOM 682 C CA . ASP A 1 83 ? -3.584 -20.922 4.582 1 97.5 83 ASP A CA 1
ATOM 683 C C . ASP A 1 83 ? -2.457 -19.906 4.48 1 97.5 83 ASP A C 1
ATOM 685 O O . ASP A 1 83 ? -2.574 -18.781 5 1 97.5 83 ASP A O 1
ATOM 689 N N . LEU A 1 84 ? -1.403 -20.266 3.861 1 98 84 LEU A N 1
ATOM 690 C CA . LEU A 1 84 ? -0.272 -19.359 3.713 1 98 84 LEU A CA 1
ATOM 691 C C . LEU A 1 84 ? -0.653 -18.156 2.871 1 98 84 LEU A C 1
ATOM 693 O O . LEU A 1 84 ? -0.209 -17.031 3.145 1 98 84 LEU A O 1
ATOM 697 N N . TRP A 1 85 ? -1.476 -18.359 1.883 1 98.19 85 TRP A N 1
ATOM 698 C CA . TRP A 1 85 ? -1.929 -17.266 1.037 1 98.19 85 TRP A CA 1
ATOM 699 C C . TRP A 1 85 ? -2.83 -16.312 1.817 1 98.19 85 TRP A C 1
ATOM 701 O O . TRP A 1 85 ? -2.787 -15.102 1.613 1 98.19 85 TRP A O 1
ATOM 711 N N . ILE A 1 86 ? -3.605 -16.922 2.682 1 97.69 86 ILE A N 1
ATOM 712 C CA . ILE A 1 86 ? -4.434 -16.078 3.543 1 97.69 86 ILE A CA 1
ATOM 713 C C . ILE A 1 86 ? -3.545 -15.273 4.484 1 97.69 86 ILE A C 1
ATOM 715 O O . ILE A 1 86 ? -3.781 -14.078 4.707 1 97.69 86 ILE A O 1
ATOM 719 N N . GLU A 1 87 ? -2.561 -15.883 5.016 1 97.12 87 GLU A N 1
ATOM 720 C CA . GLU A 1 87 ? -1.604 -15.172 5.863 1 97.12 87 GLU A CA 1
ATOM 721 C C . GLU A 1 87 ? -0.926 -14.039 5.102 1 97.12 87 GLU A C 1
ATOM 723 O O . GLU A 1 87 ? -0.735 -12.945 5.645 1 97.12 87 GLU A O 1
ATOM 728 N N . MET A 1 88 ? -0.594 -14.312 3.891 1 96.88 88 MET A N 1
ATOM 729 C CA . MET A 1 88 ? 0.014 -13.297 3.027 1 96.88 88 MET A CA 1
ATOM 730 C C . MET A 1 88 ? -0.916 -12.109 2.85 1 96.88 88 MET A C 1
ATOM 732 O O . MET A 1 88 ? -0.474 -10.953 2.898 1 96.88 88 MET A O 1
ATOM 736 N N . MET A 1 89 ? -2.133 -12.461 2.584 1 96.19 89 MET A N 1
ATOM 737 C CA . MET A 1 89 ? -3.141 -11.414 2.406 1 96.19 89 MET A CA 1
ATOM 738 C C . MET A 1 89 ? -3.246 -10.547 3.652 1 96.19 89 MET A C 1
ATOM 740 O O . MET A 1 89 ? -3.295 -9.32 3.555 1 96.19 89 MET A O 1
ATOM 744 N N . LEU A 1 90 ? -3.236 -11.172 4.785 1 94.44 90 LEU A N 1
ATOM 745 C CA . LEU A 1 90 ? -3.342 -10.438 6.047 1 94.44 90 LEU A CA 1
ATOM 746 C C . LEU A 1 90 ? -2.104 -9.586 6.281 1 94.44 90 LEU A C 1
ATOM 748 O O . LEU A 1 90 ? -2.211 -8.445 6.742 1 94.44 90 LEU A O 1
ATOM 752 N N . ASP A 1 91 ? -0.964 -10.117 5.973 1 94.19 91 ASP A N 1
ATOM 753 C CA . ASP A 1 91 ? 0.275 -9.359 6.117 1 94.19 91 ASP A CA 1
ATOM 754 C C . ASP A 1 91 ? 0.287 -8.141 5.191 1 94.19 91 ASP A C 1
ATOM 756 O O . ASP A 1 91 ? 0.738 -7.062 5.582 1 94.19 91 ASP A O 1
ATOM 760 N N . ARG A 1 92 ? -0.195 -8.359 4 1 91.88 92 ARG A N 1
ATOM 761 C CA . ARG A 1 92 ? -0.288 -7.25 3.055 1 91.88 92 ARG A CA 1
ATOM 762 C C . ARG A 1 92 ? -1.155 -6.125 3.611 1 91.88 92 ARG A C 1
ATOM 764 O O . ARG A 1 92 ? -0.819 -4.949 3.471 1 91.88 92 ARG A O 1
ATOM 771 N N . ASN A 1 93 ? -2.18 -6.477 4.281 1 85.88 93 ASN A N 1
ATOM 772 C CA . ASN A 1 93 ? -3.076 -5.488 4.875 1 85.88 93 ASN A CA 1
ATOM 773 C C . ASN A 1 93 ? -2.426 -4.785 6.062 1 85.88 93 ASN A C 1
ATOM 775 O O . ASN A 1 93 ? -2.695 -3.607 6.312 1 85.88 93 ASN A O 1
ATOM 779 N N . ARG A 1 94 ? -1.583 -5.48 6.746 1 84.56 94 ARG A N 1
ATOM 780 C CA . ARG A 1 94 ? -0.923 -4.957 7.934 1 84.56 94 ARG A CA 1
ATOM 781 C C . ARG A 1 94 ? 0.158 -3.947 7.562 1 84.56 94 ARG A C 1
ATOM 783 O O . ARG A 1 94 ? 0.417 -3 8.305 1 84.56 94 ARG A O 1
ATOM 790 N N . THR A 1 95 ? 0.846 -4.109 6.492 1 79.12 95 THR A N 1
ATOM 791 C CA . THR A 1 95 ? 1.924 -3.232 6.051 1 79.12 95 THR A CA 1
ATOM 792 C C . THR A 1 95 ? 1.396 -1.83 5.758 1 79.12 95 THR A C 1
ATOM 794 O O . THR A 1 95 ? 2.117 -0.843 5.918 1 79.12 95 THR A O 1
ATOM 797 N N . SER A 1 96 ? 0.244 -1.683 5.43 1 65.12 96 SER A N 1
ATOM 798 C CA . SER A 1 96 ? -0.343 -0.382 5.129 1 65.12 96 SER A CA 1
ATOM 799 C C . SER A 1 96 ? -0.548 0.44 6.395 1 65.12 96 SER A C 1
ATOM 801 O O . SER A 1 96 ? -0.607 1.67 6.344 1 65.12 96 SER A O 1
ATOM 803 N N . HIS A 1 97 ? -0.604 -0.245 7.41 1 59 97 HIS A N 1
ATOM 804 C CA . HIS A 1 97 ? -1.028 0.424 8.633 1 59 97 HIS A CA 1
ATOM 805 C C . HIS A 1 97 ? 0.151 0.657 9.57 1 59 97 HIS A C 1
ATOM 807 O O . HIS A 1 97 ? 0.038 1.407 10.547 1 59 97 HIS A O 1
ATOM 813 N N . MET A 1 98 ? 1.264 -0.076 9.266 1 60.72 98 MET A N 1
ATOM 814 C CA . MET A 1 98 ? 2.094 -0.105 10.469 1 60.72 98 MET A CA 1
ATOM 815 C C . MET A 1 98 ? 3.484 0.454 10.18 1 60.72 98 MET A C 1
ATOM 817 O O . MET A 1 98 ? 4.055 0.196 9.125 1 60.72 98 MET A O 1
ATOM 821 N N . TYR A 1 99 ? 3.82 1.47 10.844 1 64.12 99 TYR A N 1
ATOM 822 C CA . TYR A 1 99 ? 5.172 2.018 10.859 1 64.12 99 TYR A CA 1
ATOM 823 C C . TYR A 1 99 ? 6.062 1.256 11.828 1 64.12 99 TYR A C 1
ATOM 825 O O . TYR A 1 99 ? 7.215 1.635 12.055 1 64.12 99 TYR A O 1
ATOM 833 N N . ASP A 1 100 ? 5.633 0.134 12.297 1 76.06 100 ASP A N 1
ATOM 834 C CA . ASP A 1 100 ? 6.516 -0.56 13.227 1 76.06 1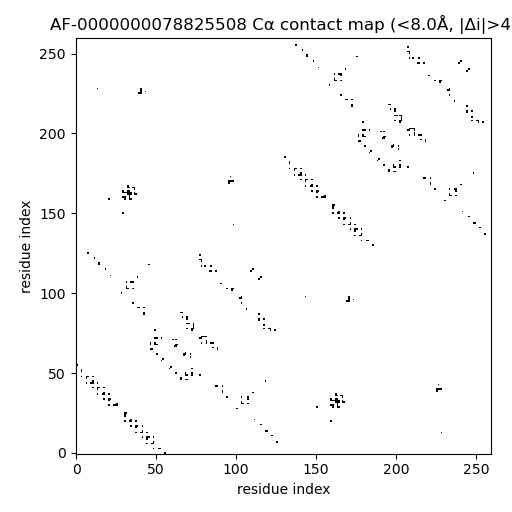00 ASP A CA 1
ATOM 835 C C . ASP A 1 100 ? 7.613 -1.317 12.484 1 76.06 100 ASP A C 1
ATOM 837 O O . ASP A 1 100 ? 7.344 -2.322 11.82 1 76.06 100 ASP A O 1
ATOM 841 N N . GLU A 1 101 ? 8.773 -0.893 12.672 1 79.88 101 GLU A N 1
ATOM 842 C CA . GLU A 1 101 ? 9.945 -1.433 11.977 1 79.88 101 GLU A CA 1
ATOM 843 C C . GLU A 1 101 ? 10.125 -2.918 12.273 1 79.88 101 GLU A C 1
ATOM 845 O O . GLU A 1 101 ? 10.508 -3.691 11.398 1 79.88 101 GLU A O 1
ATOM 850 N N . THR A 1 102 ? 9.852 -3.281 13.531 1 84.81 102 THR A N 1
ATOM 851 C CA . THR A 1 102 ? 10.016 -4.68 13.914 1 84.81 102 THR A CA 1
ATOM 852 C C . THR A 1 102 ? 9.031 -5.566 13.148 1 84.81 102 THR A C 1
ATOM 854 O O . THR A 1 102 ? 9.414 -6.621 12.633 1 84.81 102 THR A O 1
ATOM 857 N N . VAL A 1 103 ? 7.887 -5.082 13.07 1 87.44 103 VAL A N 1
ATOM 858 C CA . VAL A 1 103 ? 6.863 -5.828 12.344 1 87.44 103 VAL A CA 1
ATOM 859 C C . VAL A 1 103 ? 7.219 -5.887 10.859 1 87.44 103 VAL A C 1
ATOM 861 O O . VAL A 1 103 ? 7.098 -6.938 10.227 1 87.44 103 VAL A O 1
ATOM 864 N N . ALA A 1 104 ? 7.711 -4.809 10.336 1 90.25 104 ALA A N 1
ATOM 865 C CA . ALA A 1 104 ? 8.094 -4.75 8.922 1 90.25 104 ALA A CA 1
ATOM 866 C C . ALA A 1 104 ? 9.188 -5.762 8.609 1 90.25 104 ALA A C 1
ATOM 868 O O . ALA A 1 104 ? 9.109 -6.484 7.613 1 90.25 104 ALA A O 1
ATOM 869 N N . LYS A 1 105 ? 10.109 -5.844 9.469 1 90.88 105 LYS A N 1
ATOM 870 C CA . LYS A 1 105 ? 11.219 -6.766 9.266 1 90.88 105 LYS A CA 1
ATOM 871 C C . LYS A 1 105 ? 10.75 -8.219 9.32 1 90.88 105 LYS A C 1
ATOM 873 O O . LYS A 1 105 ? 11.211 -9.055 8.539 1 90.88 105 LYS A O 1
ATOM 878 N N . SER A 1 106 ? 9.852 -8.461 10.234 1 92.88 106 SER A N 1
ATOM 879 C CA . SER A 1 106 ? 9.312 -9.812 10.352 1 92.88 106 SER A CA 1
ATOM 880 C C . SER A 1 106 ? 8.555 -10.219 9.086 1 92.88 106 SER A C 1
ATOM 882 O O . SER A 1 106 ? 8.648 -11.359 8.641 1 92.88 106 SER A O 1
ATOM 884 N N . ILE A 1 107 ? 7.871 -9.305 8.57 1 93.75 107 ILE A N 1
ATOM 885 C CA . ILE A 1 107 ? 7.109 -9.578 7.359 1 93.75 107 ILE A CA 1
ATOM 886 C C . ILE A 1 107 ? 8.062 -9.828 6.191 1 93.75 107 ILE A C 1
ATOM 888 O O . ILE A 1 107 ? 7.867 -10.766 5.418 1 93.75 107 ILE A O 1
ATOM 892 N N . VAL A 1 108 ? 9.117 -9.055 6.137 1 94.75 108 VAL A N 1
ATOM 893 C CA . VAL A 1 108 ? 10.094 -9.227 5.066 1 94.75 108 VAL A CA 1
ATOM 894 C C . VAL A 1 108 ? 10.742 -10.602 5.172 1 94.75 108 VAL A C 1
ATOM 896 O O . VAL A 1 108 ? 10.992 -11.258 4.156 1 94.75 108 VAL A O 1
ATOM 899 N N . GLU A 1 109 ? 10.969 -10.992 6.391 1 94.69 109 GLU A N 1
ATOM 900 C CA . GLU A 1 109 ? 11.547 -12.32 6.594 1 94.69 109 GLU A CA 1
ATOM 901 C C . GLU A 1 109 ? 10.602 -13.414 6.105 1 94.69 109 GLU A C 1
ATOM 903 O O . GLU A 1 109 ? 11.039 -14.383 5.488 1 94.69 109 GLU A O 1
ATOM 908 N N . ARG A 1 110 ? 9.359 -13.266 6.371 1 96.5 110 ARG A N 1
ATOM 909 C CA . ARG A 1 110 ? 8.375 -14.234 5.898 1 96.5 110 ARG A CA 1
ATOM 910 C C . ARG A 1 110 ? 8.305 -14.242 4.375 1 96.5 110 ARG A C 1
ATOM 912 O O . ARG A 1 110 ? 8.195 -15.305 3.758 1 96.5 110 ARG A O 1
ATOM 919 N N . ILE A 1 111 ? 8.367 -13.07 3.809 1 97.44 111 ILE A N 1
ATOM 920 C CA . ILE A 1 111 ? 8.352 -12.953 2.354 1 97.44 111 ILE A CA 1
ATOM 921 C C . ILE A 1 111 ? 9.531 -13.719 1.758 1 97.44 111 ILE A C 1
ATOM 923 O O . ILE A 1 111 ? 9.359 -14.508 0.827 1 97.44 111 ILE A O 1
ATOM 927 N N . LYS A 1 112 ? 10.656 -13.5 2.346 1 96.69 112 LYS A N 1
ATOM 928 C CA . LYS A 1 112 ? 11.898 -14.078 1.836 1 96.69 112 LYS A CA 1
ATOM 929 C C . LYS A 1 112 ? 11.914 -15.594 2.018 1 96.69 112 LYS A C 1
ATOM 931 O O . LYS A 1 112 ? 12.367 -16.328 1.135 1 96.69 112 LYS A O 1
ATOM 936 N N . LYS A 1 113 ? 11.32 -16.047 3.066 1 96.88 113 LYS A N 1
ATOM 937 C CA . LYS A 1 113 ? 11.492 -17.453 3.436 1 96.88 113 LYS A CA 1
ATOM 938 C C . LYS A 1 113 ? 10.32 -18.297 2.943 1 96.88 113 LYS A C 1
ATOM 940 O O . LYS A 1 113 ? 10.484 -19.484 2.65 1 96.88 113 LYS A O 1
ATOM 945 N N . MET A 1 114 ? 9.148 -17.641 2.891 1 97.62 114 MET A N 1
ATOM 946 C CA . MET A 1 114 ? 7.965 -18.469 2.666 1 97.62 114 MET A CA 1
ATOM 947 C C . MET A 1 114 ? 7.168 -17.969 1.467 1 97.62 114 MET A C 1
ATOM 949 O O . MET A 1 114 ? 6.918 -18.719 0.521 1 97.62 114 MET A O 1
ATOM 953 N N . TYR A 1 115 ? 6.84 -16.766 1.422 1 98.31 115 TYR A N 1
ATOM 954 C CA . TYR A 1 115 ? 5.887 -16.234 0.449 1 98.31 115 TYR A CA 1
ATOM 955 C C . TYR A 1 115 ? 6.453 -16.312 -0.964 1 98.31 115 TYR A C 1
ATOM 957 O O . TYR A 1 115 ? 5.723 -16.594 -1.918 1 98.31 115 TYR A O 1
ATOM 965 N N . ILE A 1 116 ? 7.758 -16.062 -1.047 1 98.38 116 ILE A N 1
ATOM 966 C CA . ILE A 1 116 ? 8.398 -16.031 -2.359 1 98.38 116 ILE A CA 1
ATOM 967 C C . ILE A 1 116 ? 8.242 -17.391 -3.041 1 98.38 116 ILE A C 1
ATOM 969 O O . ILE A 1 116 ? 8.07 -17.469 -4.262 1 98.38 116 ILE A O 1
ATOM 973 N N . ASN A 1 117 ? 8.234 -18.422 -2.318 1 98.19 117 ASN A N 1
ATOM 974 C CA . ASN A 1 117 ? 8.102 -19.75 -2.877 1 98.19 117 ASN A CA 1
ATOM 975 C C . ASN A 1 117 ? 6.703 -19.984 -3.443 1 98.19 117 ASN A C 1
ATOM 977 O O . ASN A 1 117 ? 6.547 -20.641 -4.48 1 98.19 117 ASN A O 1
ATOM 981 N N . GLU A 1 118 ? 5.719 -19.469 -2.727 1 98.31 118 GLU A N 1
ATOM 982 C CA . GLU A 1 118 ? 4.344 -19.594 -3.203 1 98.31 118 GLU A CA 1
ATOM 983 C C . GLU A 1 118 ? 4.145 -18.844 -4.516 1 98.31 118 GLU A C 1
ATOM 985 O O . GLU A 1 118 ? 3.471 -19.328 -5.422 1 98.31 118 GLU A O 1
ATOM 990 N N . PHE A 1 119 ? 4.754 -17.719 -4.609 1 98.31 119 PHE A N 1
ATOM 991 C CA . PHE A 1 119 ? 4.68 -16.953 -5.844 1 98.31 119 PHE A CA 1
ATOM 992 C C . PHE A 1 119 ? 5.371 -17.688 -6.984 1 98.31 119 PHE A C 1
ATOM 994 O O . PHE A 1 119 ? 4.867 -17.703 -8.109 1 98.31 119 PHE A O 1
ATOM 1001 N N . ASN A 1 120 ? 6.496 -18.172 -6.664 1 97.94 120 ASN A N 1
ATOM 1002 C CA . ASN A 1 120 ? 7.23 -18.938 -7.672 1 97.94 120 ASN A CA 1
ATOM 1003 C C . ASN A 1 120 ? 6.418 -20.125 -8.18 1 97.94 120 ASN A C 1
ATOM 1005 O O . ASN A 1 120 ? 6.398 -20.391 -9.383 1 97.94 120 ASN A O 1
ATOM 1009 N N . ASP A 1 121 ? 5.801 -20.781 -7.277 1 97.56 121 ASP A N 1
ATOM 1010 C CA . ASP A 1 121 ? 4.98 -21.922 -7.656 1 97.56 121 ASP A CA 1
ATOM 1011 C C . ASP A 1 121 ? 3.842 -21.5 -8.578 1 97.56 121 ASP A C 1
ATOM 1013 O O . ASP A 1 121 ? 3.537 -22.188 -9.555 1 97.56 121 ASP A O 1
ATOM 1017 N N . LEU A 1 122 ? 3.219 -20.438 -8.25 1 97.44 122 LEU A N 1
ATOM 1018 C CA . LEU A 1 122 ? 2.15 -19.922 -9.094 1 97.44 122 LEU A CA 1
ATOM 1019 C C . LEU A 1 122 ? 2.682 -19.562 -10.484 1 97.44 122 LEU A C 1
ATOM 1021 O O . LEU A 1 122 ? 2.033 -19.859 -11.492 1 97.44 122 LEU A O 1
ATOM 1025 N N . GLU A 1 123 ? 3.811 -18.906 -10.484 1 97.12 123 GLU A N 1
ATOM 1026 C CA . GLU A 1 123 ? 4.422 -18.562 -11.766 1 97.12 123 GLU A CA 1
ATOM 1027 C C . GLU A 1 123 ? 4.656 -19.797 -12.625 1 97.12 123 GLU A C 1
ATOM 1029 O O . GLU A 1 123 ? 4.383 -19.781 -13.828 1 97.12 123 GLU A O 1
ATOM 1034 N N . LYS A 1 124 ? 5.176 -20.812 -12.031 1 96.12 124 LYS A N 1
ATOM 1035 C CA . LYS A 1 124 ? 5.438 -22.062 -12.742 1 96.12 124 LYS A CA 1
ATOM 1036 C C . LYS A 1 124 ? 4.152 -22.641 -13.336 1 96.12 124 LYS A C 1
ATOM 1038 O O . LYS A 1 124 ? 4.145 -23.109 -14.477 1 96.12 124 LYS A O 1
ATOM 1043 N N . LEU A 1 125 ? 3.156 -22.578 -12.547 1 93.75 125 LEU A N 1
ATOM 1044 C CA . LEU A 1 125 ? 1.872 -23.094 -13.008 1 93.75 125 LEU A CA 1
ATOM 1045 C C . LEU A 1 125 ? 1.376 -22.328 -14.227 1 93.75 125 LEU A C 1
ATOM 1047 O O . LEU A 1 125 ? 0.909 -22.922 -15.203 1 93.75 125 LEU A O 1
ATOM 1051 N N . LEU A 1 126 ? 1.48 -21.062 -14.203 1 92.81 126 LEU A N 1
ATOM 1052 C CA . LEU A 1 126 ? 0.97 -20.203 -15.266 1 92.81 126 LEU A CA 1
ATOM 1053 C C . LEU A 1 126 ? 1.824 -20.312 -16.531 1 92.81 126 LEU A C 1
ATOM 1055 O O . LEU A 1 126 ? 1.33 -20.125 -17.641 1 92.81 126 LEU A O 1
ATOM 1059 N N . LYS A 1 127 ? 3.074 -20.562 -16.312 1 86.75 127 LYS A N 1
ATOM 1060 C CA . LYS A 1 127 ? 3.967 -20.703 -17.453 1 86.75 127 LYS A CA 1
ATOM 1061 C C . LYS A 1 127 ? 3.693 -22.016 -18.203 1 86.75 127 LYS A C 1
ATOM 1063 O O . LYS A 1 127 ? 3.926 -22.109 -19.406 1 86.75 127 LYS A O 1
ATOM 1068 N N . VAL A 1 128 ? 3.348 -23.016 -17.438 1 73.44 128 VAL A N 1
ATOM 1069 C CA . VAL A 1 128 ? 2.979 -24.266 -18.078 1 73.44 128 VAL A CA 1
ATOM 1070 C C . VAL A 1 128 ? 1.688 -24.078 -18.875 1 73.44 128 VAL A C 1
ATOM 1072 O O . VAL A 1 128 ? 1.511 -24.688 -19.938 1 73.44 128 VAL A O 1
ATOM 1075 N N . TYR A 1 129 ? 0.884 -23.234 -18.422 1 64.06 129 TYR A N 1
ATOM 1076 C CA . TYR A 1 129 ? -0.366 -22.953 -19.125 1 64.06 129 TYR A CA 1
ATOM 1077 C C . TYR A 1 129 ? -0.11 -22.172 -20.406 1 64.06 129 TYR A C 1
ATOM 1079 O O . TYR A 1 129 ? -0.896 -22.234 -21.344 1 64.06 129 TYR A O 1
ATOM 1087 N N . GLU A 1 130 ? 0.965 -21.422 -20.469 1 55.5 130 GLU A N 1
ATOM 1088 C CA . GLU A 1 130 ? 1.279 -20.734 -21.719 1 55.5 130 GLU A CA 1
ATOM 1089 C C . GLU A 1 130 ? 1.772 -21.719 -22.781 1 55.5 130 GLU A C 1
ATOM 1091 O O . GLU A 1 130 ? 2.5 -22.672 -22.469 1 55.5 130 GLU A O 1
ATOM 1096 N N . MET B 1 1 ? -8.875 13.734 23.859 1 60.31 1 MET B N 1
ATOM 1097 C CA . MET B 1 1 ? -7.539 14.328 23.922 1 60.31 1 MET B CA 1
ATOM 1098 C C . MET B 1 1 ? -6.465 13.281 23.641 1 60.31 1 MET B C 1
ATOM 1100 O O . MET B 1 1 ? -5.59 13.5 22.797 1 60.31 1 MET B O 1
ATOM 1104 N N . LYS B 1 2 ? -6.582 12.094 24.266 1 74.56 2 LYS B N 1
ATOM 1105 C CA . LYS B 1 2 ? -5.539 11.07 24.281 1 74.56 2 LYS B CA 1
ATOM 1106 C C . LYS B 1 2 ? -5.414 10.398 22.906 1 74.56 2 LYS B C 1
ATOM 1108 O O . LYS B 1 2 ? -4.309 10.203 22.406 1 74.56 2 LYS B O 1
ATOM 1113 N N . ARG B 1 3 ? -6.418 10.414 22.219 1 84.75 3 ARG B N 1
ATOM 1114 C CA . ARG B 1 3 ? -6.418 9.711 20.938 1 84.75 3 ARG B CA 1
ATOM 1115 C C . ARG B 1 3 ? -5.84 10.578 19.828 1 84.75 3 ARG B C 1
ATOM 1117 O O . ARG B 1 3 ? -5.082 10.102 18.984 1 84.75 3 ARG B O 1
ATOM 1124 N N . LEU B 1 4 ? -6.125 11.789 19.938 1 88.12 4 LEU B N 1
ATOM 1125 C CA . LEU B 1 4 ? -5.617 12.742 18.953 1 88.12 4 LEU B CA 1
ATOM 1126 C C . LEU B 1 4 ? -4.105 12.883 19.062 1 88.12 4 LEU B C 1
ATOM 1128 O O . LEU B 1 4 ? -3.406 12.922 18.047 1 88.12 4 LEU B O 1
ATOM 1132 N N . ASP B 1 5 ? -3.588 12.922 20.266 1 90.19 5 ASP B N 1
ATOM 1133 C CA . ASP B 1 5 ? -2.148 13.031 20.484 1 90.19 5 ASP B CA 1
ATOM 1134 C C . ASP B 1 5 ? -1.408 11.844 19.875 1 90.19 5 ASP B C 1
ATOM 1136 O O . ASP B 1 5 ? -0.342 12.008 19.281 1 90.19 5 ASP B O 1
ATOM 1140 N N . GLN B 1 6 ? -2.004 10.727 20.047 1 91.19 6 GLN B N 1
ATOM 1141 C CA . GLN B 1 6 ? -1.399 9.516 19.484 1 91.19 6 GLN B CA 1
ATOM 1142 C C . GLN B 1 6 ? -1.395 9.555 17.969 1 91.19 6 GLN B C 1
ATOM 1144 O O . GLN B 1 6 ? -0.407 9.18 17.328 1 91.19 6 GLN B O 1
ATOM 1149 N N . ARG B 1 7 ? -2.498 10.023 17.422 1 91.5 7 ARG B N 1
ATOM 1150 C CA . ARG B 1 7 ? -2.588 10.109 15.969 1 91.5 7 ARG B CA 1
ATOM 1151 C C . ARG B 1 7 ? -1.614 11.141 15.414 1 91.5 7 ARG B C 1
ATOM 1153 O O . ARG B 1 7 ? -1.032 10.945 14.344 1 91.5 7 ARG B O 1
ATOM 1160 N N . ILE B 1 8 ? -1.448 12.18 16.188 1 94.38 8 ILE B N 1
ATOM 1161 C CA . ILE B 1 8 ? -0.491 13.203 15.789 1 94.38 8 ILE B CA 1
ATOM 1162 C C . ILE B 1 8 ? 0.923 12.625 15.812 1 94.38 8 ILE B C 1
ATOM 1164 O O . ILE B 1 8 ? 1.706 12.844 14.891 1 94.38 8 ILE B O 1
ATOM 1168 N N . TYR B 1 9 ? 1.148 11.922 16.812 1 92.88 9 TYR B N 1
ATOM 1169 C CA . TYR B 1 9 ? 2.453 11.281 16.922 1 92.88 9 TYR B CA 1
ATOM 1170 C C . TYR B 1 9 ? 2.693 10.328 15.75 1 92.88 9 TYR B C 1
ATOM 1172 O O . TYR B 1 9 ? 3.77 10.336 15.148 1 92.88 9 TYR B O 1
ATOM 1180 N N . ASP B 1 10 ? 1.729 9.547 15.406 1 91 10 ASP B N 1
ATOM 1181 C CA . ASP B 1 10 ? 1.846 8.609 14.297 1 91 10 ASP B CA 1
ATOM 1182 C C . ASP B 1 10 ? 2.098 9.336 12.977 1 91 10 ASP B C 1
ATOM 1184 O O . ASP B 1 10 ? 2.945 8.93 12.188 1 91 10 ASP B O 1
ATOM 1188 N N . PHE B 1 11 ? 1.408 10.375 12.789 1 95.12 11 PHE B N 1
ATOM 1189 C CA . PHE B 1 11 ? 1.564 11.156 11.57 1 95.12 11 PHE B CA 1
ATOM 1190 C C . PHE B 1 11 ? 2.949 11.789 11.508 1 95.12 11 PHE B C 1
ATOM 1192 O O . PHE B 1 11 ? 3.635 11.703 10.492 1 95.12 11 PHE B O 1
ATOM 1199 N N . THR B 1 12 ? 3.357 12.359 12.602 1 95.31 12 THR B N 1
ATOM 1200 C CA . THR B 1 12 ? 4.645 13.047 12.625 1 95.31 12 THR B CA 1
ATOM 1201 C C . THR B 1 12 ? 5.789 12.055 12.438 1 95.31 12 THR B C 1
ATOM 1203 O O . THR B 1 12 ? 6.797 12.375 11.805 1 95.31 12 THR B O 1
ATOM 1206 N N . ASN B 1 13 ? 5.617 10.961 13.031 1 93.44 13 ASN B N 1
ATOM 1207 C CA . ASN B 1 13 ? 6.621 9.922 12.836 1 93.44 13 ASN B CA 1
ATOM 1208 C C . ASN B 1 13 ? 6.68 9.469 11.383 1 93.44 13 ASN B C 1
ATOM 1210 O O . ASN B 1 13 ? 7.766 9.312 10.82 1 93.44 13 ASN B O 1
ATOM 1214 N N . ALA B 1 14 ? 5.555 9.219 10.797 1 94.44 14 ALA B N 1
ATOM 1215 C CA . ALA B 1 14 ? 5.488 8.836 9.391 1 94.44 14 ALA B CA 1
ATOM 1216 C C . ALA B 1 14 ? 6.121 9.906 8.5 1 94.44 14 ALA B C 1
ATOM 1218 O O . ALA B 1 14 ? 6.879 9.586 7.582 1 94.44 14 ALA B O 1
ATOM 1219 N N . LEU B 1 15 ? 5.816 11.125 8.82 1 96.88 15 LEU B N 1
ATOM 1220 C CA . LEU B 1 15 ? 6.34 12.242 8.047 1 96.88 15 LEU B CA 1
ATOM 1221 C C . LEU B 1 15 ? 7.859 12.312 8.164 1 96.88 15 LEU B C 1
ATOM 1223 O O . LEU B 1 15 ? 8.547 12.57 7.168 1 96.88 15 LEU B O 1
ATOM 1227 N N . SER B 1 16 ? 8.359 12.117 9.344 1 96.19 16 SER B N 1
ATOM 1228 C CA . SER B 1 16 ? 9.805 12.141 9.555 1 96.19 16 SER B CA 1
ATOM 1229 C C . SER B 1 16 ? 10.5 11.07 8.727 1 96.19 16 SER B C 1
ATOM 1231 O O . SER B 1 16 ? 11.547 11.328 8.125 1 96.19 16 SER B O 1
ATOM 1233 N N . ARG B 1 17 ? 9.93 9.953 8.648 1 93.75 17 ARG B N 1
ATOM 1234 C CA . ARG B 1 17 ? 10.5 8.859 7.875 1 93.75 17 ARG B CA 1
ATOM 1235 C C . ARG B 1 17 ? 10.453 9.164 6.383 1 93.75 17 ARG B C 1
ATOM 1237 O O . ARG B 1 17 ? 11.359 8.781 5.633 1 93.75 17 ARG B O 1
ATOM 1244 N N . LEU B 1 18 ? 9.383 9.789 5.969 1 96.44 18 LEU B N 1
ATOM 1245 C CA . LEU B 1 18 ? 9.289 10.188 4.57 1 96.44 18 LEU B CA 1
ATOM 1246 C C . LEU B 1 18 ? 10.359 11.211 4.219 1 96.44 18 LEU B C 1
ATOM 1248 O O . LEU B 1 18 ? 11.008 11.102 3.176 1 96.44 18 LEU B O 1
ATOM 1252 N N . ARG B 1 19 ? 10.516 12.164 5.125 1 97.31 19 ARG B N 1
ATOM 1253 C CA . ARG B 1 19 ? 11.547 13.18 4.914 1 97.31 19 ARG B CA 1
ATOM 1254 C C . ARG B 1 19 ? 12.93 12.531 4.777 1 97.31 19 ARG B C 1
ATOM 1256 O O . ARG B 1 19 ? 13.703 12.914 3.9 1 97.31 19 ARG B O 1
ATOM 1263 N N . GLU B 1 20 ? 13.172 11.586 5.605 1 95.38 20 GLU B N 1
ATOM 1264 C CA . GLU B 1 20 ? 14.438 10.859 5.555 1 95.38 20 GLU B CA 1
ATOM 1265 C C . GLU B 1 20 ? 14.609 10.141 4.215 1 95.38 20 GLU B C 1
ATOM 1267 O O . GLU B 1 20 ? 15.695 10.164 3.635 1 95.38 20 GLU B O 1
ATOM 1272 N N . ALA B 1 21 ? 13.609 9.531 3.764 1 94.94 21 ALA B N 1
ATOM 1273 C CA . ALA B 1 21 ? 13.641 8.773 2.514 1 94.94 21 ALA B CA 1
ATOM 1274 C C . ALA B 1 21 ? 13.914 9.695 1.326 1 94.94 21 ALA B C 1
ATOM 1276 O O . ALA B 1 21 ? 14.609 9.312 0.384 1 94.94 21 ALA B O 1
ATOM 1277 N N . LEU B 1 22 ? 13.375 10.875 1.375 1 96.12 22 LEU B N 1
ATOM 1278 C CA . LEU B 1 22 ? 13.484 11.812 0.258 1 96.12 22 LEU B CA 1
ATOM 1279 C C . LEU B 1 22 ? 14.898 12.367 0.144 1 96.12 22 LEU B C 1
ATOM 1281 O O . LEU B 1 22 ? 15.25 12.961 -0.876 1 96.12 22 LEU B O 1
ATOM 1285 N N . GLU B 1 23 ? 15.695 12.148 1.151 1 94 23 GLU B N 1
ATOM 1286 C CA . GLU B 1 23 ? 17.078 12.594 1.127 1 94 23 GLU B CA 1
ATOM 1287 C C . GLU B 1 23 ? 17.984 11.57 0.444 1 94 23 GLU B C 1
ATOM 1289 O O . GLU B 1 23 ? 19.141 11.859 0.143 1 94 23 GLU B O 1
ATOM 1294 N N . LYS B 1 24 ? 17.438 10.406 0.226 1 90 24 LYS B N 1
ATOM 1295 C CA . LYS B 1 24 ? 18.219 9.336 -0.378 1 90 24 LYS B CA 1
ATOM 1296 C C . LYS B 1 24 ? 18.328 9.523 -1.89 1 90 24 LYS B C 1
ATOM 1298 O O . LYS B 1 24 ? 17.594 10.305 -2.479 1 90 24 LYS B O 1
ATOM 1303 N N . ASP B 1 25 ? 19.312 8.758 -2.451 1 83.94 25 ASP B N 1
ATOM 1304 C CA . ASP B 1 25 ? 19.516 8.789 -3.896 1 83.94 25 ASP B CA 1
ATOM 1305 C C . ASP B 1 25 ? 18.469 7.941 -4.617 1 83.94 25 ASP B C 1
ATOM 1307 O O . ASP B 1 25 ? 18.391 6.734 -4.395 1 83.94 25 ASP B O 1
ATOM 1311 N N . ILE B 1 26 ? 17.828 8.609 -5.512 1 81.25 26 ILE B N 1
ATOM 1312 C CA . ILE B 1 26 ? 16.703 7.953 -6.191 1 81.25 26 ILE B CA 1
ATOM 1313 C C . ILE B 1 26 ? 17.203 7.289 -7.473 1 81.25 26 ILE B C 1
ATOM 1315 O O . ILE B 1 26 ? 16.453 7.164 -8.445 1 81.25 26 ILE B O 1
ATOM 1319 N N . THR B 1 27 ? 18.406 6.871 -7.43 1 82.44 27 THR B N 1
ATOM 1320 C CA . THR B 1 27 ? 18.953 6.188 -8.602 1 82.44 27 THR B CA 1
ATOM 1321 C C . THR B 1 27 ? 18.609 4.707 -8.578 1 82.44 27 THR B C 1
ATOM 1323 O O . THR B 1 27 ? 18.562 4.055 -9.625 1 82.44 27 THR B O 1
ATOM 1326 N N . ASP B 1 28 ? 18.328 4.23 -7.363 1 84.5 28 ASP B N 1
ATOM 1327 C CA . ASP B 1 28 ? 17.938 2.834 -7.207 1 84.5 28 ASP B CA 1
ATOM 1328 C C . ASP B 1 28 ? 16.422 2.693 -7.152 1 84.5 28 ASP B C 1
ATOM 1330 O O . ASP B 1 28 ? 15.758 3.332 -6.328 1 84.5 28 ASP B O 1
ATOM 1334 N N . ASP B 1 29 ? 15.961 1.816 -7.93 1 89.88 29 ASP B N 1
ATOM 1335 C CA . ASP B 1 29 ? 14.516 1.651 -8.07 1 89.88 29 ASP B CA 1
ATOM 1336 C C . ASP B 1 29 ? 13.883 1.2 -6.758 1 89.88 29 ASP B C 1
ATOM 1338 O O . ASP B 1 29 ? 12.727 1.537 -6.469 1 89.88 29 ASP B O 1
ATOM 1342 N N . ILE B 1 30 ? 14.672 0.486 -5.961 1 91.75 30 ILE B N 1
ATOM 1343 C CA . ILE B 1 30 ? 14.117 0.003 -4.699 1 91.75 30 ILE B CA 1
ATOM 1344 C C . ILE B 1 30 ? 13.898 1.178 -3.75 1 91.75 30 ILE B C 1
ATOM 1346 O O . ILE B 1 30 ? 12.984 1.155 -2.926 1 91.75 30 ILE B O 1
ATOM 1350 N N . ILE B 1 31 ? 14.75 2.178 -3.885 1 93.12 31 ILE B N 1
ATOM 1351 C CA . ILE B 1 31 ? 14.602 3.371 -3.059 1 93.12 31 ILE B CA 1
ATOM 1352 C C . ILE B 1 31 ? 13.328 4.117 -3.455 1 93.12 31 ILE B C 1
ATOM 1354 O O . ILE B 1 31 ? 12.602 4.617 -2.594 1 93.12 31 ILE B O 1
ATOM 1358 N N . ILE B 1 32 ? 13.062 4.102 -4.758 1 93.81 32 ILE B N 1
ATOM 1359 C CA . ILE B 1 32 ? 11.836 4.707 -5.258 1 93.81 32 ILE B CA 1
ATOM 1360 C C . ILE B 1 32 ? 10.625 4.008 -4.645 1 93.81 32 ILE B C 1
ATOM 1362 O O . ILE B 1 32 ? 9.711 4.664 -4.137 1 93.81 32 ILE B O 1
ATOM 1366 N N . ASP B 1 33 ? 10.695 2.744 -4.605 1 93.56 33 ASP B N 1
ATOM 1367 C CA . ASP B 1 33 ? 9.602 1.966 -4.031 1 93.56 33 ASP B CA 1
ATOM 1368 C C . ASP B 1 33 ? 9.461 2.234 -2.535 1 93.56 33 ASP B C 1
ATOM 1370 O O . ASP B 1 33 ? 8.352 2.287 -2.01 1 93.56 33 ASP B O 1
ATOM 1374 N N . GLY B 1 34 ? 10.609 2.354 -1.926 1 93.5 34 GLY B N 1
ATOM 1375 C CA . GLY B 1 34 ? 10.586 2.67 -0.507 1 93.5 34 GLY B CA 1
ATOM 1376 C C . GLY B 1 34 ? 9.969 4.02 -0.206 1 93.5 34 GLY B C 1
ATOM 1377 O O . GLY B 1 34 ? 9.195 4.16 0.749 1 93.5 34 GLY B O 1
ATOM 1378 N N . ILE B 1 35 ? 10.297 4.988 -1.033 1 95.06 35 ILE B N 1
ATOM 1379 C CA . ILE B 1 35 ? 9.734 6.324 -0.871 1 95.06 35 ILE B CA 1
ATOM 1380 C C . ILE B 1 35 ? 8.219 6.277 -1.068 1 95.06 35 ILE B C 1
ATOM 1382 O O . ILE B 1 35 ? 7.469 6.879 -0.299 1 95.06 35 ILE B O 1
ATOM 1386 N N . ILE B 1 36 ? 7.812 5.574 -2.023 1 93.75 36 ILE B N 1
ATOM 1387 C CA . ILE B 1 36 ? 6.387 5.453 -2.309 1 93.75 36 ILE B CA 1
ATOM 1388 C C . ILE B 1 36 ? 5.68 4.801 -1.122 1 93.75 36 ILE B C 1
ATOM 1390 O O . ILE B 1 36 ? 4.617 5.262 -0.696 1 93.75 36 ILE B O 1
ATOM 1394 N N . GLN B 1 37 ? 6.246 3.816 -0.551 1 92.69 37 GLN B N 1
ATOM 1395 C CA . GLN B 1 37 ? 5.668 3.156 0.614 1 92.69 37 GLN B CA 1
ATOM 1396 C C . GLN B 1 37 ? 5.516 4.129 1.779 1 92.69 37 GLN B C 1
ATOM 1398 O O . GLN B 1 37 ? 4.461 4.18 2.418 1 92.69 37 GLN B O 1
ATOM 1403 N N . ARG B 1 38 ? 6.496 4.891 2.041 1 94.25 38 ARG B N 1
ATOM 1404 C CA . ARG B 1 38 ? 6.445 5.863 3.127 1 94.25 38 ARG B CA 1
ATOM 1405 C C . ARG B 1 38 ? 5.418 6.953 2.838 1 94.25 38 ARG B C 1
ATOM 1407 O O . ARG B 1 38 ? 4.746 7.438 3.752 1 94.25 38 ARG B O 1
ATOM 1414 N N . PHE B 1 39 ? 5.367 7.285 1.596 1 95.56 39 PHE B N 1
ATOM 1415 C CA . PHE B 1 39 ? 4.367 8.266 1.188 1 95.56 39 PHE B CA 1
ATOM 1416 C C . PHE B 1 39 ? 2.959 7.746 1.449 1 95.56 39 PHE B C 1
ATOM 1418 O O . PHE B 1 39 ? 2.117 8.461 1.996 1 95.56 39 PHE B O 1
ATOM 1425 N N . GLU B 1 40 ? 2.727 6.547 1.049 1 93.12 40 GLU B N 1
ATOM 1426 C CA . GLU B 1 40 ? 1.411 5.953 1.261 1 93.12 40 GLU B CA 1
ATOM 1427 C C . GLU B 1 40 ? 1.036 5.953 2.74 1 93.12 40 GLU B C 1
ATOM 1429 O O . GLU B 1 40 ? -0.085 6.316 3.102 1 93.12 40 GLU B O 1
ATOM 1434 N N . PHE B 1 41 ? 1.954 5.578 3.551 1 92.81 41 PHE B N 1
ATOM 1435 C CA . PHE B 1 41 ? 1.727 5.543 4.988 1 92.81 41 PHE B CA 1
ATOM 1436 C C . PHE B 1 41 ? 1.468 6.945 5.531 1 92.81 41 PHE B C 1
ATOM 1438 O O . PHE B 1 41 ? 0.577 7.141 6.359 1 92.81 41 PHE B O 1
ATOM 1445 N N . THR B 1 42 ? 2.266 7.855 5.117 1 95.81 42 THR B N 1
ATOM 1446 C CA . THR B 1 42 ? 2.143 9.227 5.594 1 95.81 42 THR B CA 1
ATOM 1447 C C . THR B 1 42 ? 0.786 9.812 5.219 1 95.81 42 THR B C 1
ATOM 1449 O O . THR B 1 42 ? 0.131 10.461 6.039 1 95.81 42 THR B O 1
ATOM 1452 N N . PHE B 1 43 ? 0.394 9.531 3.973 1 96.12 43 PHE B N 1
ATOM 1453 C CA . PHE B 1 43 ? -0.912 10.016 3.537 1 96.12 43 PHE B CA 1
ATOM 1454 C C . PHE B 1 43 ? -2.021 9.414 4.395 1 96.12 43 PHE B C 1
ATOM 1456 O O . PHE B 1 43 ? -2.936 10.125 4.82 1 96.12 43 PHE B O 1
ATOM 1463 N N . GLU B 1 44 ? -1.925 8.156 4.652 1 93.25 44 GLU B N 1
ATOM 1464 C CA . GLU B 1 44 ? -2.92 7.465 5.469 1 93.25 44 GLU B CA 1
ATOM 1465 C C . GLU B 1 44 ? -3.025 8.094 6.855 1 93.25 44 GLU B C 1
ATOM 1467 O O . GLU B 1 44 ? -4.129 8.336 7.348 1 93.25 44 GLU B O 1
ATOM 1472 N N . GLN B 1 45 ? -1.939 8.359 7.422 1 93.88 45 GLN B N 1
ATOM 1473 C CA . GLN B 1 45 ? -1.934 8.953 8.758 1 93.88 45 GLN B CA 1
ATOM 1474 C C . GLN B 1 45 ? -2.408 10.406 8.711 1 93.88 45 GLN B C 1
ATOM 1476 O O . GLN B 1 45 ? -3.051 10.883 9.648 1 93.88 45 GLN B O 1
ATOM 1481 N N . SER B 1 46 ? -2.117 11.062 7.625 1 96.44 46 SER B N 1
ATOM 1482 C CA . SER B 1 46 ? -2.439 12.484 7.539 1 96.44 46 SER B CA 1
ATOM 1483 C C . SER B 1 46 ? -3.947 12.711 7.5 1 96.44 46 SER B C 1
ATOM 1485 O O . SER B 1 46 ? -4.473 13.562 8.211 1 96.44 46 SER B O 1
ATOM 1487 N N . TRP B 1 47 ? -4.648 11.93 6.66 1 95.38 47 TRP B N 1
ATOM 1488 C CA . TRP B 1 47 ? -6.082 12.18 6.602 1 95.38 47 TRP B CA 1
ATOM 1489 C C . TRP B 1 47 ? -6.773 11.68 7.867 1 95.38 47 TRP B C 1
ATOM 1491 O O . TRP B 1 47 ? -7.785 12.242 8.289 1 95.38 47 TRP B O 1
ATOM 1501 N N . LYS B 1 48 ? -6.234 10.672 8.516 1 93.62 48 LYS B N 1
ATOM 1502 C CA . LYS B 1 48 ? -6.801 10.164 9.766 1 93.62 48 LYS B CA 1
ATOM 1503 C C . LYS B 1 48 ? -6.652 11.188 10.883 1 93.62 48 LYS B C 1
ATOM 1505 O O . LYS B 1 48 ? -7.57 11.375 11.688 1 93.62 48 LYS B O 1
ATOM 1510 N N . VAL B 1 49 ? -5.473 11.758 10.953 1 94.62 49 VAL B N 1
ATOM 1511 C CA . VAL B 1 49 ? -5.27 12.773 11.992 1 94.62 49 VAL B CA 1
ATOM 1512 C C . VAL B 1 49 ? -6.148 13.984 11.703 1 94.62 49 VAL B C 1
ATOM 1514 O O . VAL B 1 49 ? -6.699 14.594 12.625 1 94.62 49 VAL B O 1
ATOM 1517 N N . MET B 1 50 ? -6.273 14.383 10.422 1 95.25 50 MET B N 1
ATOM 1518 C CA . MET B 1 50 ? -7.168 15.477 10.062 1 95.25 50 MET B CA 1
ATOM 1519 C C . MET B 1 50 ? -8.594 15.195 10.531 1 95.25 50 MET B C 1
ATOM 1521 O O . MET B 1 50 ? -9.25 16.078 11.086 1 95.25 50 MET B O 1
ATOM 1525 N N . LYS B 1 51 ? -9.008 13.984 10.219 1 94.06 51 LYS B N 1
ATOM 1526 C CA . LYS B 1 51 ? -10.352 13.578 10.602 1 94.06 51 LYS B CA 1
ATOM 1527 C C . LYS B 1 51 ? -10.562 13.719 12.109 1 94.06 51 LYS B C 1
ATOM 1529 O O . LYS B 1 51 ? -11.555 14.305 12.547 1 94.06 51 LYS B O 1
ATOM 1534 N N . LEU B 1 52 ? -9.688 13.172 12.859 1 92.38 52 LEU B N 1
ATOM 1535 C CA . LEU B 1 52 ? -9.789 13.219 14.312 1 92.38 52 LEU B CA 1
ATOM 1536 C C . LEU B 1 52 ? -9.727 14.656 14.812 1 92.38 52 LEU B C 1
ATOM 1538 O O . LEU B 1 52 ? -10.422 15.016 15.766 1 92.38 52 LEU B O 1
ATOM 1542 N N . TYR B 1 53 ? -8.797 15.43 14.281 1 93 53 TYR B N 1
ATOM 1543 C CA . TYR B 1 53 ? -8.672 16.844 14.641 1 93 53 TYR B CA 1
ATOM 1544 C C . TYR B 1 53 ? -9.984 17.578 14.414 1 93 53 TYR B C 1
ATOM 1546 O O . TYR B 1 53 ? -10.422 18.344 15.266 1 93 53 TYR B O 1
ATOM 1554 N N . LEU B 1 54 ? -10.594 17.359 13.266 1 93.38 54 LEU B N 1
ATOM 1555 C CA . LEU B 1 54 ? -11.859 18 12.93 1 93.38 54 LEU B CA 1
ATOM 1556 C C . LEU B 1 54 ? -12.945 17.609 13.922 1 93.38 54 LEU B C 1
ATOM 1558 O O . LEU B 1 54 ? -13.719 18.469 14.375 1 93.38 54 LEU B O 1
ATOM 1562 N N . GLU B 1 55 ? -12.992 16.328 14.219 1 91 55 GLU B N 1
ATOM 1563 C CA . GLU B 1 55 ? -13.953 15.859 15.211 1 91 55 GLU B CA 1
ATOM 1564 C C . GLU B 1 55 ? -13.742 16.562 16.547 1 91 55 GLU B C 1
ATOM 1566 O O . GLU B 1 55 ? -14.711 16.938 17.219 1 91 55 GLU B O 1
ATOM 1571 N N . ASP B 1 56 ? -12.531 16.656 16.891 1 89.25 56 ASP B N 1
ATOM 1572 C CA . ASP B 1 56 ? -12.172 17.297 18.156 1 89.25 56 ASP B CA 1
ATOM 1573 C C . ASP B 1 56 ? -12.594 18.766 18.156 1 89.25 56 ASP B C 1
ATOM 1575 O O . ASP B 1 56 ? -12.883 19.328 19.219 1 89.25 56 ASP B O 1
ATOM 1579 N N . GLN B 1 57 ? -12.625 19.359 17.031 1 89.06 57 GLN B N 1
ATOM 1580 C CA . GLN B 1 57 ? -13.016 20.766 16.906 1 89.06 57 GLN B CA 1
ATOM 1581 C C . GLN B 1 57 ? -14.523 20.906 16.797 1 89.06 57 GLN B C 1
ATOM 1583 O O . GLN B 1 57 ? -15.039 22.016 16.672 1 89.06 57 GLN B O 1
ATOM 1588 N N . GLY B 1 58 ? -15.195 19.781 16.812 1 89.12 58 GLY B N 1
ATOM 1589 C CA . GLY B 1 58 ? -16.656 19.828 16.828 1 89.12 58 GLY B CA 1
ATOM 1590 C C . GLY B 1 58 ? -17.266 19.812 15.445 1 89.12 58 GLY B C 1
ATOM 1591 O O . GLY B 1 58 ? -18.438 20.172 15.281 1 89.12 58 GLY B O 1
ATOM 1592 N N . VAL B 1 59 ? -16.391 19.578 14.492 1 85.94 59 VAL B N 1
ATOM 1593 C CA . VAL B 1 59 ? -16.922 19.5 13.133 1 85.94 59 VAL B CA 1
ATOM 1594 C C . VAL B 1 59 ? -17.609 18.156 12.93 1 85.94 59 VAL B C 1
ATOM 1596 O O . VAL B 1 59 ? -17 17.094 13.117 1 85.94 59 VAL B O 1
ATOM 1599 N N . LEU B 1 60 ? -18.969 18.172 12.773 1 70.81 60 LEU B N 1
ATOM 1600 C CA . LEU B 1 60 ? -19.828 16.984 12.727 1 70.81 60 LEU B CA 1
ATOM 1601 C C . LEU B 1 60 ? -19.922 16.438 11.312 1 70.81 60 LEU B C 1
ATOM 1603 O O . LEU B 1 60 ? -20.594 15.422 11.07 1 70.81 60 LEU B O 1
ATOM 1607 N N . ASP B 1 61 ? -19.25 17.016 10.453 1 63.88 61 ASP B N 1
ATOM 1608 C CA . ASP B 1 61 ? -19.375 16.531 9.078 1 63.88 61 ASP B CA 1
ATOM 1609 C C . ASP B 1 61 ? -18.844 15.117 8.945 1 63.88 61 ASP B C 1
ATOM 1611 O O . ASP B 1 61 ? -17.906 14.734 9.648 1 63.88 61 ASP B O 1
ATOM 1615 N N . GLU B 1 62 ? -19.656 14.367 8.258 1 66.81 62 GLU B N 1
ATOM 1616 C CA . GLU B 1 62 ? -19.344 12.938 8.227 1 66.81 62 GLU B CA 1
ATOM 1617 C C . GLU B 1 62 ? -18.094 12.656 7.395 1 66.81 62 GLU B C 1
ATOM 1619 O O . GLU B 1 62 ? -18.188 12.477 6.18 1 66.81 62 GLU B O 1
ATOM 1624 N N . ALA B 1 63 ? -16.953 13.117 7.867 1 72.19 63 ALA B N 1
ATOM 1625 C CA . ALA B 1 63 ? -15.688 12.703 7.285 1 72.19 63 ALA B CA 1
ATOM 1626 C C . ALA B 1 63 ? -15.414 11.227 7.578 1 72.19 63 ALA B C 1
ATOM 1628 O O . ALA B 1 63 ? -14.914 10.883 8.648 1 72.19 63 ALA B O 1
ATOM 1629 N N . LEU B 1 64 ? -15.836 10.461 6.562 1 81.12 64 LEU B N 1
ATOM 1630 C CA . LEU B 1 64 ? -15.719 9.023 6.77 1 81.12 64 LEU B CA 1
ATOM 1631 C C . LEU B 1 64 ? -14.656 8.43 5.852 1 81.12 64 LEU B C 1
ATOM 1633 O O . LEU B 1 64 ? -14.148 7.332 6.105 1 81.12 64 LEU B O 1
ATOM 1637 N N . SER B 1 65 ? -14.273 9.328 4.863 1 93.25 65 SER B N 1
ATOM 1638 C CA . SER B 1 65 ? -13.312 8.875 3.863 1 93.25 65 SER B CA 1
ATOM 1639 C C . SER B 1 65 ? -12.219 9.906 3.629 1 93.25 65 SER B C 1
ATOM 1641 O O . SER B 1 65 ? -12.367 11.07 4 1 93.25 65 SER B O 1
ATOM 1643 N N . PRO B 1 66 ? -11.109 9.398 3.045 1 95.31 66 PRO B N 1
ATOM 1644 C CA . PRO B 1 66 ? -10.047 10.367 2.74 1 95.31 66 PRO B CA 1
ATOM 1645 C C . PRO B 1 66 ? -10.555 11.547 1.917 1 95.31 66 PRO B C 1
ATOM 1647 O O . PRO B 1 66 ? -10.258 12.703 2.244 1 95.31 66 PRO B O 1
ATOM 1650 N N . ARG B 1 67 ? -11.312 11.242 0.982 1 95.25 67 ARG B N 1
ATOM 1651 C CA . ARG B 1 67 ? -11.797 12.289 0.09 1 95.25 67 ARG B CA 1
ATOM 1652 C C . ARG B 1 67 ? -12.672 13.289 0.841 1 95.25 67 ARG B C 1
ATOM 1654 O O . ARG B 1 67 ? -12.484 14.5 0.719 1 95.25 67 ARG B O 1
ATOM 1661 N N . SER B 1 68 ? -13.648 12.781 1.581 1 95.44 68 SER B N 1
ATOM 1662 C CA . SER B 1 68 ? -14.547 13.656 2.334 1 95.44 68 SER B CA 1
ATOM 1663 C C . SER B 1 68 ? -13.789 14.438 3.4 1 95.44 68 SER B C 1
ATOM 1665 O O . SER B 1 68 ? -14.078 15.609 3.645 1 95.44 68 SER B O 1
ATOM 1667 N N . THR B 1 69 ? -12.836 13.812 4.004 1 96.56 69 THR B N 1
ATOM 1668 C CA . THR B 1 69 ? -12.039 14.461 5.035 1 96.56 69 THR B CA 1
ATOM 1669 C C . THR B 1 69 ? -11.234 15.625 4.449 1 96.56 69 THR B C 1
ATOM 1671 O O . THR B 1 69 ? -11.141 16.688 5.055 1 96.56 69 THR B O 1
ATOM 1674 N N . ILE B 1 70 ? -10.672 15.414 3.279 1 96.88 70 ILE B N 1
ATOM 1675 C CA . ILE B 1 70 ? -9.898 16.453 2.607 1 96.88 70 ILE B CA 1
ATOM 1676 C C . ILE B 1 70 ? -10.789 17.656 2.311 1 96.88 70 ILE B C 1
ATOM 1678 O O . ILE B 1 70 ? -10.398 18.797 2.549 1 96.88 70 ILE B O 1
ATOM 1682 N N . LYS B 1 71 ? -11.93 17.359 1.85 1 95.75 71 LYS B N 1
ATOM 1683 C CA . LYS B 1 71 ? -12.859 18.438 1.521 1 95.75 71 LYS B CA 1
ATOM 1684 C C . LYS B 1 71 ? -13.211 19.25 2.758 1 95.75 71 LYS B C 1
ATOM 1686 O O . LYS B 1 71 ? -13.195 20.484 2.715 1 95.75 71 LYS B O 1
ATOM 1691 N N . VAL B 1 72 ? -13.555 18.562 3.789 1 95.75 72 VAL B N 1
ATOM 1692 C CA . VAL B 1 72 ? -13.938 19.234 5.027 1 95.75 72 VAL B CA 1
ATOM 1693 C C . VAL B 1 72 ? -12.742 19.984 5.605 1 95.75 72 VAL B C 1
ATOM 1695 O O . VAL B 1 72 ? -12.883 21.109 6.09 1 95.75 72 VAL B O 1
ATOM 1698 N N . ALA B 1 73 ? -11.594 19.391 5.566 1 96.31 73 ALA B N 1
ATOM 1699 C CA . ALA B 1 73 ? -10.383 20.016 6.082 1 96.31 73 ALA B CA 1
ATOM 1700 C C . ALA B 1 73 ? -10.07 21.312 5.328 1 96.31 73 ALA B C 1
ATOM 1702 O O . ALA B 1 73 ? -9.617 22.297 5.922 1 96.31 73 ALA B O 1
ATOM 1703 N N . PHE B 1 74 ? -10.258 21.281 4.023 1 96.12 74 PHE B N 1
ATOM 1704 C CA . PHE B 1 74 ? -10.062 22.469 3.213 1 96.12 74 PHE B CA 1
ATOM 1705 C C . PHE B 1 74 ? -11.07 23.547 3.596 1 96.12 74 PHE B C 1
ATOM 1707 O O . PHE B 1 74 ? -10.703 24.719 3.752 1 96.12 74 PHE B O 1
ATOM 1714 N N . LYS B 1 75 ? -12.266 23.094 3.75 1 94.25 75 LYS B N 1
ATOM 1715 C CA . LYS B 1 75 ? -13.344 24.016 4.113 1 94.25 75 LYS B CA 1
ATOM 1716 C C . LYS B 1 75 ? -13.039 24.734 5.426 1 94.25 75 LYS B C 1
ATOM 1718 O O . LYS B 1 75 ? -13.336 25.922 5.574 1 94.25 75 LYS B O 1
ATOM 1723 N N . HIS B 1 76 ? -12.445 24.094 6.34 1 93.81 76 HIS B N 1
ATOM 1724 C CA . HIS B 1 76 ? -12.195 24.641 7.668 1 93.81 76 HIS B CA 1
ATOM 1725 C C . HIS B 1 76 ? -10.773 25.172 7.785 1 93.81 76 HIS B C 1
ATOM 1727 O O . HIS B 1 76 ? -10.289 25.422 8.891 1 93.81 76 HIS B O 1
ATOM 1733 N N . LYS B 1 77 ? -10.062 25.172 6.707 1 94 77 LYS B N 1
ATOM 1734 C CA . LYS B 1 77 ? -8.773 25.844 6.566 1 94 77 LYS B CA 1
ATOM 1735 C C . LYS B 1 77 ? -7.684 25.125 7.355 1 94 77 LYS B C 1
ATOM 1737 O O . LYS B 1 77 ? -6.773 25.766 7.891 1 94 77 LYS B O 1
ATOM 1742 N N . ILE B 1 78 ? -7.922 23.859 7.527 1 93.81 78 ILE B N 1
ATOM 1743 C CA . ILE B 1 78 ? -6.879 23.031 8.102 1 93.81 78 ILE B CA 1
ATOM 1744 C C . ILE B 1 78 ? -5.766 22.812 7.078 1 93.81 78 ILE B C 1
ATOM 1746 O O . ILE B 1 78 ? -4.586 22.766 7.434 1 93.81 78 ILE B O 1
ATOM 1750 N N . ILE B 1 79 ? -6.219 22.641 5.883 1 96.62 79 ILE B N 1
ATOM 1751 C CA . ILE B 1 79 ? -5.297 22.609 4.754 1 96.62 79 ILE B CA 1
ATOM 1752 C C . ILE B 1 79 ? -5.645 23.719 3.77 1 96.62 79 ILE B C 1
ATOM 1754 O O . ILE B 1 79 ? -6.801 24.156 3.695 1 96.62 79 ILE B O 1
ATOM 1758 N N . SER B 1 80 ? -4.688 24.141 3.047 1 95.44 80 SER B N 1
ATOM 1759 C CA . SER B 1 80 ? -4.891 25.312 2.205 1 95.44 80 SER B CA 1
ATOM 1760 C C . SER B 1 80 ? -5.047 24.922 0.739 1 95.44 80 SER B C 1
ATOM 1762 O O . SER B 1 80 ? -5.605 25.688 -0.054 1 95.44 80 SER B O 1
ATOM 1764 N N . ASN B 1 81 ? -4.547 23.781 0.339 1 97.19 81 ASN B N 1
ATOM 1765 C CA . ASN B 1 81 ? -4.586 23.359 -1.057 1 97.19 81 ASN B CA 1
ATOM 1766 C C . ASN B 1 81 ? -5.355 22.062 -1.223 1 97.19 81 ASN B C 1
ATOM 1768 O O . ASN B 1 81 ? -4.75 21 -1.416 1 97.19 81 ASN B O 1
ATOM 1772 N N . GLY B 1 82 ? -6.664 22.172 -1.201 1 96.31 82 GLY B N 1
ATOM 1773 C CA . GLY B 1 82 ? -7.516 21 -1.318 1 96.31 82 GLY B CA 1
ATOM 1774 C C . GLY B 1 82 ? -7.266 20.203 -2.586 1 96.31 82 GLY B C 1
ATOM 1775 O O . GLY B 1 82 ? -7.234 18.969 -2.559 1 96.31 82 GLY B O 1
ATOM 1776 N N . ASP B 1 83 ? -7.066 20.891 -3.668 1 97.5 83 ASP B N 1
ATOM 1777 C CA . ASP B 1 83 ? -6.844 20.234 -4.953 1 97.5 83 ASP B CA 1
ATOM 1778 C C . ASP B 1 83 ? -5.578 19.391 -4.922 1 97.5 83 ASP B C 1
ATOM 1780 O O . ASP B 1 83 ? -5.562 18.266 -5.438 1 97.5 83 ASP B O 1
ATOM 1784 N N . LEU B 1 84 ? -4.547 19.922 -4.371 1 98 84 LEU B N 1
ATOM 1785 C CA . LEU B 1 84 ? -3.291 19.188 -4.289 1 98 84 LEU B CA 1
ATOM 1786 C C . LEU B 1 84 ? -3.445 17.938 -3.432 1 98 84 LEU B C 1
ATOM 1788 O O . LEU B 1 84 ? -2.863 16.891 -3.734 1 98 84 LEU B O 1
ATOM 1792 N N . TRP B 1 85 ? -4.227 18.031 -2.404 1 98.19 85 TRP B N 1
ATOM 1793 C CA . TRP B 1 85 ? -4.465 16.875 -1.539 1 98.19 85 TRP B CA 1
ATOM 1794 C C . TRP B 1 85 ? -5.266 15.805 -2.268 1 98.19 85 TRP B C 1
ATOM 1796 O O . TRP B 1 85 ? -5.039 14.609 -2.068 1 98.19 85 TRP B O 1
ATOM 1806 N N . ILE B 1 86 ? -6.168 16.281 -3.08 1 97.69 86 ILE B N 1
ATOM 1807 C CA . ILE B 1 86 ? -6.914 15.328 -3.895 1 97.69 86 ILE B CA 1
ATOM 1808 C C . ILE B 1 86 ? -5.973 14.656 -4.891 1 97.69 86 ILE B C 1
ATOM 1810 O O . ILE B 1 86 ? -6.047 13.445 -5.098 1 97.69 86 ILE B O 1
ATOM 1814 N N . GLU B 1 87 ? -5.121 15.406 -5.477 1 97.06 87 GLU B N 1
ATOM 1815 C CA . GLU B 1 87 ? -4.121 14.836 -6.379 1 97.06 87 GLU B CA 1
ATOM 1816 C C . GLU B 1 87 ? -3.244 13.812 -5.66 1 97.06 87 GLU B C 1
ATOM 1818 O O . GLU B 1 87 ? -2.928 12.766 -6.215 1 97.06 87 GLU B O 1
ATOM 1823 N N . MET B 1 88 ? -2.883 14.133 -4.461 1 96.94 88 MET B N 1
ATOM 1824 C CA . MET B 1 88 ? -2.086 13.219 -3.639 1 96.94 88 MET B CA 1
ATOM 1825 C C . MET B 1 88 ? -2.824 11.906 -3.412 1 96.94 88 MET B C 1
ATOM 1827 O O . MET B 1 88 ? -2.225 10.836 -3.492 1 96.94 88 MET B O 1
ATOM 1831 N N . MET B 1 89 ? -4.051 12.078 -3.082 1 96.19 89 MET B N 1
ATOM 1832 C CA . MET B 1 89 ? -4.887 10.898 -2.852 1 96.19 89 MET B CA 1
ATOM 1833 C C . MET B 1 89 ? -4.934 10.016 -4.094 1 96.19 89 MET B C 1
ATOM 1835 O O . MET B 1 89 ? -4.801 8.797 -3.998 1 96.19 89 MET B O 1
ATOM 1839 N N . LEU B 1 90 ? -5.086 10.641 -5.227 1 94.5 90 LEU B N 1
ATOM 1840 C CA . LEU B 1 90 ? -5.152 9.898 -6.48 1 94.5 90 LEU B CA 1
ATOM 1841 C C . LEU B 1 90 ? -3.82 9.227 -6.789 1 94.5 90 LEU B C 1
ATOM 1843 O O . LEU B 1 90 ? -3.787 8.086 -7.246 1 94.5 90 LEU B O 1
ATOM 1847 N N . ASP B 1 91 ? -2.748 9.922 -6.535 1 94.25 91 ASP B N 1
ATOM 1848 C CA . ASP B 1 91 ? -1.422 9.344 -6.754 1 94.25 91 ASP B CA 1
ATOM 1849 C C . ASP B 1 91 ? -1.184 8.148 -5.84 1 94.25 91 ASP B C 1
ATOM 1851 O O . ASP B 1 91 ? -0.603 7.145 -6.258 1 94.25 91 ASP B O 1
ATOM 1855 N N . ARG B 1 92 ? -1.629 8.297 -4.617 1 91.81 92 ARG B N 1
ATOM 1856 C CA . ARG B 1 92 ? -1.507 7.191 -3.674 1 91.81 92 ARG B CA 1
ATOM 1857 C C . ARG B 1 92 ? -2.234 5.953 -4.188 1 91.81 92 ARG B C 1
ATOM 1859 O O . ARG B 1 92 ? -1.727 4.836 -4.074 1 91.81 92 ARG B O 1
ATOM 1866 N N . ASN B 1 93 ? -3.336 6.152 -4.797 1 85.88 93 ASN B N 1
ATOM 1867 C CA . ASN B 1 93 ? -4.113 5.047 -5.348 1 85.88 93 ASN B CA 1
ATOM 1868 C C . ASN B 1 93 ? -3.434 4.438 -6.566 1 85.88 93 ASN B C 1
ATOM 1870 O O . ASN B 1 93 ? -3.529 3.229 -6.797 1 85.88 93 ASN B O 1
ATOM 1874 N N . ARG B 1 94 ? -2.748 5.246 -7.305 1 84.56 94 ARG B N 1
ATOM 1875 C CA . ARG B 1 94 ? -2.084 4.812 -8.531 1 84.56 94 ARG B CA 1
ATOM 1876 C C . ARG B 1 94 ? -0.85 3.977 -8.219 1 84.56 94 ARG B C 1
ATOM 1878 O O . ARG B 1 94 ? -0.504 3.064 -8.969 1 84.56 94 ARG B O 1
ATOM 1885 N N . THR B 1 95 ? -0.131 4.246 -7.199 1 79.06 95 THR B N 1
ATOM 1886 C CA . THR B 1 95 ? 1.083 3.535 -6.816 1 79.06 95 THR B CA 1
ATOM 1887 C C . THR B 1 95 ? 0.773 2.078 -6.48 1 79.06 95 THR B C 1
ATOM 1889 O O . THR B 1 95 ? 1.605 1.195 -6.699 1 79.06 95 THR B O 1
ATOM 1892 N N . SER B 1 96 ? -0.316 1.8 -6.066 1 65.19 96 SER B N 1
ATOM 1893 C CA . SER B 1 96 ? -0.7 0.438 -5.711 1 65.19 96 SER B CA 1
ATOM 1894 C C . SER B 1 96 ? -0.883 -0.427 -6.953 1 65.19 96 SER B C 1
ATOM 1896 O O . SER B 1 96 ? -0.762 -1.651 -6.887 1 65.19 96 SER B O 1
ATOM 1898 N N . HIS B 1 97 ? -1.127 0.211 -7.969 1 59.53 97 HIS B N 1
ATOM 1899 C CA . HIS B 1 97 ? -1.542 -0.534 -9.156 1 59.53 97 HIS B CA 1
ATOM 1900 C C . HIS B 1 97 ? -0.41 -0.625 -10.172 1 59.53 97 HIS B C 1
ATOM 1902 O O . HIS B 1 97 ? -0.466 -1.439 -11.094 1 59.53 97 HIS B O 1
ATOM 1908 N N . MET B 1 98 ? 0.583 0.302 -9.969 1 61.06 98 MET B N 1
ATOM 1909 C CA . MET B 1 98 ? 1.343 0.41 -11.211 1 61.06 98 MET B CA 1
ATOM 1910 C C . MET B 1 98 ? 2.812 0.078 -10.977 1 61.06 98 MET B C 1
ATOM 1912 O O . MET B 1 98 ? 3.385 0.451 -9.953 1 61.06 98 MET B O 1
ATOM 1916 N N . TYR B 1 99 ? 3.277 -0.887 -11.664 1 64.31 99 TYR B N 1
ATOM 1917 C CA . TYR B 1 99 ? 4.699 -1.209 -11.719 1 64.31 99 TYR B CA 1
ATOM 1918 C C . TYR B 1 99 ? 5.414 -0.356 -12.758 1 64.31 99 TYR B C 1
ATOM 1920 O O . TYR B 1 99 ? 6.574 -0.617 -13.094 1 64.31 99 TYR B O 1
ATOM 1928 N N . ASP B 1 100 ? 4.844 0.711 -13.211 1 76.75 100 ASP B N 1
ATOM 1929 C CA . ASP B 1 100 ? 5.574 1.502 -14.195 1 76.75 100 ASP B CA 1
ATOM 1930 C C . ASP B 1 100 ? 6.594 2.414 -13.516 1 76.75 100 ASP B C 1
ATOM 1932 O O . ASP B 1 100 ? 6.227 3.377 -12.844 1 76.75 100 ASP B O 1
ATOM 1936 N N . GLU B 1 101 ? 7.781 2.156 -13.781 1 80.44 101 GLU B N 1
ATOM 1937 C CA . GLU B 1 101 ? 8.898 2.861 -13.156 1 80.44 101 GLU B CA 1
ATOM 1938 C C . GLU B 1 101 ? 8.844 4.355 -13.469 1 80.44 101 GLU B C 1
ATOM 1940 O O . GLU B 1 101 ? 9.164 5.184 -12.609 1 80.44 101 GLU B O 1
ATOM 1945 N N . THR B 1 102 ? 8.461 4.668 -14.703 1 85.19 102 THR B N 1
ATOM 1946 C CA . THR B 1 102 ? 8.391 6.07 -15.094 1 85.19 102 THR B CA 1
ATOM 1947 C C . THR B 1 102 ? 7.344 6.812 -14.273 1 85.19 102 THR B C 1
ATOM 1949 O O . THR B 1 102 ? 7.598 7.914 -13.781 1 85.19 102 THR B O 1
ATOM 1952 N N . VAL B 1 103 ? 6.281 6.168 -14.125 1 87.69 103 VAL B N 1
ATOM 1953 C CA . VAL B 1 103 ? 5.203 6.766 -13.336 1 87.69 103 VAL B CA 1
ATOM 1954 C C . VAL B 1 103 ? 5.633 6.887 -11.875 1 87.69 103 VAL B C 1
ATOM 1956 O O . VAL B 1 103 ? 5.402 7.914 -11.242 1 87.69 103 VAL B O 1
ATOM 1959 N N . ALA B 1 104 ? 6.312 5.891 -11.391 1 90.5 104 ALA B N 1
ATOM 1960 C CA . ALA B 1 104 ? 6.781 5.898 -10 1 90.5 104 ALA B CA 1
ATOM 1961 C C . ALA B 1 104 ? 7.742 7.055 -9.75 1 90.5 104 ALA B C 1
ATOM 1963 O O . ALA B 1 104 ? 7.621 7.762 -8.75 1 90.5 104 ALA B O 1
ATOM 1964 N N . LYS B 1 105 ? 8.578 7.262 -10.664 1 91.06 105 LYS B N 1
ATOM 1965 C CA . LYS B 1 105 ? 9.555 8.336 -10.523 1 91.06 105 LYS B CA 1
ATOM 1966 C C . LYS B 1 105 ? 8.883 9.703 -10.547 1 91.06 105 LYS B C 1
ATOM 1968 O O . LYS B 1 105 ? 9.258 10.602 -9.789 1 91.06 105 LYS B O 1
ATOM 1973 N N . SER B 1 106 ? 7.898 9.82 -11.398 1 93 106 SER B N 1
ATOM 1974 C CA . SER B 1 106 ? 7.168 11.078 -11.484 1 93 106 SER B CA 1
ATOM 1975 C C . SER B 1 106 ? 6.438 11.375 -10.18 1 93 106 SER B C 1
ATOM 1977 O O . SER B 1 106 ? 6.391 12.531 -9.734 1 93 106 SER B O 1
ATOM 1979 N N . ILE B 1 107 ? 5.926 10.375 -9.625 1 93.88 107 ILE B N 1
ATOM 1980 C CA . ILE B 1 107 ? 5.199 10.539 -8.367 1 93.88 107 ILE B CA 1
ATOM 1981 C C . ILE B 1 107 ? 6.176 10.93 -7.262 1 93.88 107 ILE B C 1
ATOM 1983 O O . ILE B 1 107 ? 5.895 11.836 -6.473 1 93.88 107 ILE B O 1
ATOM 1987 N N . VAL B 1 108 ? 7.324 10.328 -7.273 1 94.88 108 VAL B N 1
ATOM 1988 C CA . VAL B 1 108 ? 8.328 10.641 -6.262 1 94.88 108 VAL B CA 1
ATOM 1989 C C . VAL B 1 108 ? 8.773 12.094 -6.402 1 94.88 108 VAL B C 1
ATOM 1991 O O . VAL B 1 108 ? 8.977 12.781 -5.398 1 94.88 108 VAL B O 1
ATOM 1994 N N . GLU B 1 109 ? 8.867 12.508 -7.625 1 94.81 109 GLU B N 1
ATOM 1995 C CA . GLU B 1 109 ? 9.234 13.906 -7.859 1 94.81 109 GLU B CA 1
ATOM 1996 C C . GLU B 1 109 ? 8.172 14.852 -7.309 1 94.81 109 GLU B C 1
ATOM 1998 O O . GLU B 1 109 ? 8.5 15.883 -6.715 1 94.81 109 GLU B O 1
ATOM 2003 N N . ARG B 1 110 ? 6.949 14.539 -7.5 1 96.56 110 ARG B N 1
ATOM 2004 C CA . ARG B 1 110 ? 5.871 15.359 -6.969 1 96.56 110 ARG B CA 1
ATOM 2005 C C . ARG B 1 110 ? 5.883 15.367 -5.441 1 96.56 110 ARG B C 1
ATOM 2007 O O . ARG B 1 110 ? 5.656 16.406 -4.816 1 96.56 110 ARG B O 1
ATOM 2014 N N . ILE B 1 111 ? 6.152 14.195 -4.898 1 97.56 111 ILE B N 1
ATOM 2015 C CA . ILE B 1 111 ? 6.234 14.086 -3.447 1 97.56 111 ILE B CA 1
ATOM 2016 C C . ILE B 1 111 ? 7.324 15.016 -2.918 1 97.56 111 ILE B C 1
ATOM 2018 O O . ILE B 1 111 ? 7.094 15.781 -1.976 1 97.56 111 ILE B O 1
ATOM 2022 N N . LYS B 1 112 ? 8.438 14.953 -3.572 1 96.75 112 LYS B N 1
ATOM 2023 C CA . LYS B 1 112 ? 9.609 15.711 -3.133 1 96.75 112 LYS B CA 1
ATOM 2024 C C . LYS B 1 112 ? 9.391 17.203 -3.312 1 96.75 112 LYS B C 1
ATOM 2026 O O . LYS B 1 112 ? 9.781 18 -2.453 1 96.75 112 LYS B O 1
ATOM 2031 N N . LYS B 1 113 ? 8.688 17.562 -4.316 1 96.94 113 LYS B N 1
ATOM 2032 C CA . LYS B 1 113 ? 8.633 18.984 -4.688 1 96.94 113 LYS B CA 1
ATOM 2033 C C . LYS B 1 113 ? 7.379 19.656 -4.129 1 96.94 113 LYS B C 1
ATOM 2035 O O . LYS B 1 113 ? 7.387 20.844 -3.84 1 96.94 113 LYS B O 1
ATOM 2040 N N . MET B 1 114 ? 6.312 18.844 -4.012 1 97.62 114 MET B N 1
ATOM 2041 C CA . MET B 1 114 ? 5.039 19.5 -3.719 1 97.62 114 MET B CA 1
ATOM 2042 C C . MET B 1 114 ? 4.395 18.891 -2.479 1 97.62 114 MET B C 1
ATOM 2044 O O . MET B 1 114 ? 4.09 19.594 -1.519 1 97.62 114 MET B O 1
ATOM 2048 N N . TYR B 1 115 ? 4.254 17.641 -2.412 1 98.31 115 TYR B N 1
ATOM 2049 C CA . TYR B 1 115 ? 3.441 16.984 -1.389 1 98.31 115 TYR B CA 1
ATOM 2050 C C . TYR B 1 115 ? 4.066 17.156 -0.009 1 98.31 115 TYR B C 1
ATOM 2052 O O . TYR B 1 115 ? 3.359 17.328 0.985 1 98.31 115 TYR B O 1
ATOM 2060 N N . ILE B 1 116 ? 5.391 17.094 -0.001 1 98.38 116 ILE B N 1
ATOM 2061 C CA . ILE B 1 116 ? 6.098 17.156 1.273 1 98.38 116 ILE B CA 1
ATOM 2062 C C . ILE B 1 116 ? 5.789 18.484 1.967 1 98.38 116 ILE B C 1
ATOM 2064 O O . ILE B 1 116 ? 5.68 18.531 3.193 1 98.38 116 ILE B O 1
ATOM 2068 N N . ASN B 1 117 ? 5.594 19.5 1.245 1 98.19 117 ASN B N 1
ATOM 2069 C CA . ASN B 1 117 ? 5.297 20.812 1.813 1 98.19 117 ASN B CA 1
ATOM 2070 C C . ASN B 1 117 ? 3.916 20.844 2.459 1 98.19 117 ASN B C 1
ATOM 2072 O O . ASN B 1 117 ? 3.727 21.469 3.502 1 98.19 117 ASN B O 1
ATOM 2076 N N . GLU B 1 118 ? 2.982 20.172 1.795 1 98.38 118 GLU B N 1
ATOM 2077 C CA . GLU B 1 118 ? 1.633 20.094 2.348 1 98.38 118 GLU B CA 1
ATOM 2078 C C . GLU B 1 118 ? 1.616 19.328 3.668 1 98.38 118 GLU B C 1
ATOM 2080 O O . GLU B 1 118 ? 0.93 19.734 4.613 1 98.38 118 GLU B O 1
ATOM 2085 N N . PHE B 1 119 ? 2.389 18.312 3.719 1 98.31 119 PHE B N 1
ATOM 2086 C CA . PHE B 1 119 ? 2.49 17.547 4.953 1 98.31 119 PHE B CA 1
ATOM 2087 C C . PHE B 1 119 ? 3.131 18.375 6.059 1 98.31 119 PHE B C 1
ATOM 2089 O O . PHE B 1 119 ? 2.693 18.344 7.211 1 98.31 119 PHE B O 1
ATOM 2096 N N . ASN B 1 120 ? 4.156 19.031 5.676 1 97.94 120 ASN B N 1
ATOM 2097 C CA . ASN B 1 120 ? 4.828 19.906 6.645 1 97.94 120 ASN B CA 1
ATOM 2098 C C . ASN B 1 120 ? 3.881 20.953 7.207 1 97.94 120 ASN B C 1
ATOM 2100 O O . ASN B 1 120 ? 3.889 21.234 8.406 1 97.94 120 ASN B O 1
ATOM 2104 N N . ASP B 1 121 ? 3.127 21.516 6.344 1 97.56 121 ASP B N 1
ATOM 2105 C CA . ASP B 1 121 ? 2.172 22.531 6.773 1 97.56 121 ASP B CA 1
ATOM 2106 C C . ASP B 1 121 ? 1.159 21.953 7.758 1 97.56 121 ASP B C 1
ATOM 2108 O O . ASP B 1 121 ? 0.812 22.594 8.75 1 97.56 121 ASP B O 1
ATOM 2112 N N . LEU B 1 122 ? 0.685 20.797 7.457 1 97.44 122 LEU B N 1
ATOM 2113 C CA . LEU B 1 122 ? -0.248 20.141 8.367 1 97.44 122 LEU B CA 1
ATOM 2114 C C . LEU B 1 122 ? 0.405 19.875 9.719 1 97.44 122 LEU B C 1
ATOM 2116 O O . LEU B 1 122 ? -0.219 20.062 10.766 1 97.44 122 LEU B O 1
ATOM 2120 N N . GLU B 1 123 ? 1.609 19.391 9.648 1 97.12 123 GLU B N 1
ATOM 2121 C CA . GLU B 1 123 ? 2.336 19.125 10.891 1 97.12 123 GLU B CA 1
ATOM 2122 C C . GLU B 1 123 ? 2.439 20.391 11.742 1 97.12 123 GLU B C 1
ATOM 2124 O O . GLU B 1 123 ? 2.24 20.359 12.953 1 97.12 123 GLU B O 1
ATOM 2129 N N . LYS B 1 124 ? 2.775 21.484 11.117 1 96.12 124 LYS B N 1
ATOM 2130 C CA . LYS B 1 124 ? 2.893 22.75 11.812 1 96.12 124 LYS B CA 1
ATOM 2131 C C . LYS B 1 124 ? 1.575 23.141 12.477 1 96.12 124 LYS B C 1
ATOM 2133 O O . LYS B 1 124 ? 1.563 23.609 13.617 1 96.12 124 LYS B O 1
ATOM 2138 N N . LEU B 1 125 ? 0.557 22.953 11.758 1 93.75 125 LEU B N 1
ATOM 2139 C CA . LEU B 1 125 ? -0.761 23.281 12.289 1 93.75 125 LEU B CA 1
ATOM 2140 C C . LEU B 1 125 ? -1.07 22.438 13.531 1 93.75 125 LEU B C 1
ATOM 2142 O O . LEU B 1 125 ? -1.562 22.969 14.531 1 93.75 125 LEU B O 1
ATOM 2146 N N . LEU B 1 126 ? -0.792 21.203 13.5 1 92.81 126 LEU B N 1
ATOM 2147 C CA . LEU B 1 126 ? -1.114 20.281 14.586 1 92.81 126 LEU B CA 1
ATOM 2148 C C . LEU B 1 126 ? -0.219 20.531 15.797 1 92.81 126 LEU B C 1
ATOM 2150 O O . LEU B 1 126 ? -0.618 20.281 16.938 1 92.81 126 LEU B O 1
ATOM 2154 N N . LYS B 1 127 ? 0.971 20.953 15.508 1 86.69 127 LYS B N 1
ATOM 2155 C CA . LYS B 1 127 ? 1.896 21.234 16.594 1 86.69 127 LYS B CA 1
ATOM 2156 C C . LYS B 1 127 ? 1.484 22.5 17.359 1 86.69 127 LYS B C 1
ATOM 2158 O O . LYS B 1 127 ? 1.766 22.625 18.547 1 86.69 127 LYS B O 1
ATOM 2163 N N . VAL B 1 128 ? 0.951 23.422 16.609 1 73.5 128 VAL B N 1
ATOM 2164 C CA . VAL B 1 128 ? 0.445 24.625 17.281 1 73.5 128 VAL B CA 1
ATOM 2165 C C . VAL B 1 128 ? -0.759 24.25 18.141 1 73.5 128 VAL B C 1
ATOM 2167 O O . VAL B 1 128 ? -0.953 24.828 19.219 1 73.5 128 VAL B O 1
ATOM 2170 N N . TYR B 1 129 ? -1.457 23.297 17.734 1 63.84 129 TYR B N 1
ATOM 2171 C CA . TYR B 1 129 ? -2.611 22.859 18.5 1 63.84 129 TYR B CA 1
ATOM 2172 C C . TYR B 1 129 ? -2.174 22.125 19.766 1 63.84 129 TYR B C 1
ATOM 2174 O O . TYR B 1 129 ? -2.908 22.094 20.75 1 63.84 129 TYR B O 1
ATOM 2182 N N . GLU B 1 130 ? -1.001 21.547 19.766 1 55.62 130 GLU B N 1
ATOM 2183 C CA . GLU B 1 130 ? -0.521 20.922 21 1 55.62 130 GLU B CA 1
ATOM 2184 C C . GLU B 1 130 ? -0.114 21.969 22.016 1 55.62 130 GLU B C 1
ATOM 2186 O O . GLU B 1 130 ? -0.402 21.828 23.219 1 55.62 130 GLU B O 1
#

Secondary structure (DSSP, 8-state):
-HHHHHHHHHHHHHHHHHHHHHTS-TTSHHHHHHHHHHHHHHHHHHHHHHHHHHHHTT--S---SHHHHHHHHHHTTS-S-HHHHHHHHHHHHHHTT---HHHHHHHHHHIIIIIHHHHHHHHHHHHHH-/-HHHHHHHHHHHHHHHHHHHHHTS-TTSHHHHHHHHHHHHHHHHHHHHHHHHHHHHTT--S---SHHHHHHHHHHTTS-S-HHHHHHHHHHHHHHTT---HHHHHHHHHHIIIIIHHHHHHHHHHHHHH-

InterPro domains:
  IPR010235 Probable ribonuclease HepT [PF08780] (6-127)
  IPR010235 Probable ribonuclease HepT [TIGR01987] (8-127)

Solvent-accessible surface area (backbone atoms only — not comparable to full-atom values): 13968 Å² total; per-residue (Å²): 113,74,63,54,53,51,35,45,48,52,24,51,51,32,43,53,52,33,55,55,48,68,70,50,72,75,82,41,70,50,45,47,35,12,40,50,40,34,46,47,39,24,52,56,32,45,45,51,33,50,38,48,51,38,46,73,72,64,48,78,66,84,50,83,43,67,67,4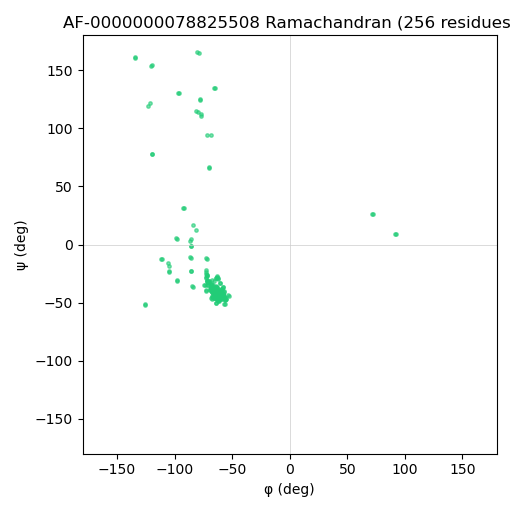9,26,45,54,52,33,31,74,71,61,64,39,88,53,50,66,60,53,51,50,48,52,53,50,51,60,46,59,64,72,51,86,50,62,69,59,50,50,53,50,50,49,43,38,71,72,48,49,49,57,56,51,49,51,42,50,53,55,54,53,65,71,96,114,72,64,54,54,51,35,46,49,53,24,52,51,33,44,51,53,33,56,56,46,68,73,51,70,75,83,41,68,51,45,48,35,12,40,51,40,33,44,46,38,24,52,55,31,45,46,51,32,50,38,48,51,38,47,74,71,64,49,77,66,83,49,82,43,67,68,48,25,43,52,50,33,31,74,71,61,66,40,88,55,48,68,58,52,50,51,49,53,52,50,50,59,47,58,64,71,50,86,48,64,69,59,50,51,52,50,49,50,42,37,70,73,48,50,50,57,55,52,51,52,43,50,52,55,55,58,68,70,102

Foldseek 3Di:
DVVLVVLLVQLVVLLVVLVVLLPDDVPDLVSLVVNLVSLLSNLVSLLVSLVVVCVVVVNPPPPPDSLSSLVVCCVVPLFVCSPVNVVSVVLNVVSVPDPPSVSSVVNSVCCSPPVSVRSVSNSVSVVVVD/DVVLVVLLVQLVVLLVVLVVLLPDDVPDLVSLVVNLVSLLSNLVSLLVSLVVVCVVVVNPPPPPDSLSSLVVCCVVPLFVCSPVNVVSVVLNVVSVPDPDSVSSVVNSVCCSPPVSVRSVSNSVSVVVVD

Sequence (260 aa):
MKRLDQRIYDFTNALSRLREALEKDITDDIIIDGIIQRFEFTFEQSWKVMKLYLEDQGVLDEALSPRSTIKVAFKHKIISNGDLWIEMMLDRNRTSHMYDETVAKSIVERIKKMYINEFNDLEKLLKVYEMKRLDQRIYDFTNALSRLREALEKDITDDIIIDGIIQRFEFTFEQSWKVMKLYLEDQGVLDEALSPRSTIKVAFKHKIISNGDLWIEMMLDRNRTSHMYDETVAKSIVERIKKMYINEFNDLEKLLKVYE

Organism: Clostridium kluyveri (strain ATCC 8527 / DSM 555 / NBRC 12016 / NCIMB 10680 / K1) (NCBI:txid431943)

pLDDT: mean 90.44, std 9.5, range [55.5, 98.38]

Radius of gyration: 19.71 Å; Cα contacts (8 Å, |Δi|>4): 256; chains: 2; bounding box: 41×53×49 Å